Protein AF-A0A8T5RCF7-F1 (afdb_monomer_lite)

Radius of gyration: 23.14 Å; chains: 1; bounding box: 65×30×69 Å

Secondary structure (DSSP, 8-state):
--PPEEE-TTT--EEETT-SB-TTT--B-S--GGGGSGGGPPP-----SPPPHHHHHHHHHH-HHHHHHHHHH-GGG--HHHHHHHHHHHHHHHHHHHHHH---TT--HHHHHHHHHHHHHHHHHHHHHHHHHHHHHHHHHHHHHHHHHH-HHHHHHHHH--TTS-TTTSS-----TT---HHHHHHHTS---HHHHHHGGGHHHHHHHHHHHHHHHHHT-

Structure (mmCIF, N/CA/C/O backbone):
data_AF-A0A8T5RCF7-F1
#
_entry.id   AF-A0A8T5RCF7-F1
#
loop_
_atom_site.group_PDB
_atom_site.id
_atom_site.type_symbol
_atom_site.label_atom_id
_atom_site.label_alt_id
_atom_site.label_comp_id
_atom_site.label_asym_id
_atom_site.label_entity_id
_atom_site.label_seq_id
_atom_site.pdbx_PDB_ins_code
_atom_site.Cartn_x
_atom_site.Cartn_y
_atom_site.Cartn_z
_atom_site.occupancy
_atom_site.B_iso_or_equiv
_atom_site.auth_seq_id
_atom_site.auth_comp_id
_atom_site.auth_asym_id
_atom_site.auth_atom_id
_atom_site.pdbx_PDB_model_num
ATOM 1 N N . MET A 1 1 ? -34.739 10.777 21.244 1.00 42.88 1 MET A N 1
ATOM 2 C CA . MET A 1 1 ? -34.823 9.359 20.828 1.00 42.88 1 MET A CA 1
ATOM 3 C C . MET A 1 1 ? -33.901 8.548 21.724 1.00 42.88 1 MET A C 1
ATOM 5 O O . MET A 1 1 ? -32.699 8.777 21.686 1.00 42.88 1 MET A O 1
ATOM 9 N N . SER A 1 2 ? -34.436 7.681 22.585 1.00 48.50 2 SER A N 1
ATOM 10 C CA . SER A 1 2 ? -33.623 6.787 23.417 1.00 48.50 2 SER A CA 1
ATOM 11 C C . SER A 1 2 ? -32.920 5.772 22.517 1.00 48.50 2 SER A C 1
ATOM 13 O O . SER A 1 2 ? -33.574 4.963 21.860 1.00 48.50 2 SER A O 1
ATOM 15 N N . VAL A 1 3 ? -31.594 5.839 22.446 1.00 63.59 3 VAL A N 1
ATOM 16 C CA . VAL A 1 3 ? -30.792 4.872 21.693 1.00 63.59 3 VAL A CA 1
ATOM 17 C C . VAL A 1 3 ? -30.941 3.521 22.390 1.00 63.59 3 VAL A C 1
ATOM 19 O O . VAL A 1 3 ? -30.571 3.399 23.554 1.00 63.59 3 VAL A O 1
ATOM 22 N N . ALA A 1 4 ? -31.513 2.520 21.712 1.00 74.25 4 ALA A N 1
ATOM 23 C CA . ALA A 1 4 ? -31.605 1.167 22.258 1.00 74.25 4 ALA A CA 1
ATOM 24 C C . ALA A 1 4 ? -30.196 0.697 22.642 1.00 74.25 4 ALA A C 1
ATOM 26 O O . ALA A 1 4 ? -29.301 0.757 21.806 1.00 74.25 4 ALA A O 1
ATOM 27 N N . MET A 1 5 ? -29.976 0.274 23.885 1.00 79.44 5 MET A N 1
ATOM 28 C CA . MET A 1 5 ? -28.678 -0.209 24.367 1.00 79.44 5 MET A CA 1
ATOM 29 C C . MET A 1 5 ? -28.672 -1.739 24.361 1.00 79.44 5 MET A C 1
ATOM 31 O O . MET A 1 5 ? -29.674 -2.371 24.685 1.00 79.44 5 MET A O 1
ATOM 35 N N . GLN A 1 6 ? -27.547 -2.345 23.989 1.00 83.62 6 GLN A N 1
ATOM 36 C CA . GLN A 1 6 ? -27.333 -3.792 24.035 1.00 83.62 6 GLN A CA 1
ATOM 37 C C . GLN A 1 6 ? -26.125 -4.107 24.919 1.00 83.62 6 GLN A C 1
ATOM 39 O O . GLN A 1 6 ? -25.106 -3.411 24.873 1.00 83.62 6 GLN A O 1
ATOM 44 N N . ARG A 1 7 ? -26.213 -5.173 25.717 1.00 81.50 7 ARG A N 1
ATOM 45 C CA . ARG A 1 7 ? -25.083 -5.645 26.524 1.00 81.50 7 ARG A CA 1
ATOM 46 C C . ARG A 1 7 ? -24.190 -6.557 25.703 1.00 81.50 7 ARG A C 1
ATOM 48 O O . ARG A 1 7 ? -24.657 -7.470 25.029 1.00 81.50 7 ARG A O 1
ATOM 55 N N . CYS A 1 8 ? -22.885 -6.312 25.769 1.00 80.25 8 CYS A N 1
ATOM 56 C CA . CYS A 1 8 ? -21.914 -7.176 25.123 1.00 80.25 8 CYS A CA 1
ATOM 57 C C . CYS A 1 8 ? -21.886 -8.555 25.806 1.00 80.25 8 CYS A C 1
ATOM 59 O O . CYS A 1 8 ? -21.570 -8.620 26.996 1.00 80.25 8 CYS A O 1
ATOM 61 N N . PRO A 1 9 ? -22.088 -9.665 25.073 1.00 80.44 9 PRO A N 1
ATOM 62 C CA . PRO A 1 9 ? -22.116 -11.005 25.661 1.00 80.44 9 PRO A CA 1
ATOM 63 C C . PRO A 1 9 ? -20.746 -11.480 26.172 1.00 80.44 9 PRO A C 1
ATOM 65 O O . PRO A 1 9 ? -20.671 -12.492 26.854 1.00 80.44 9 PRO A O 1
ATOM 68 N N . ARG A 1 10 ? -19.642 -10.790 25.831 1.00 72.62 10 ARG A N 1
ATOM 69 C CA . ARG A 1 10 ? -18.282 -11.153 26.286 1.00 72.62 10 ARG A CA 1
ATOM 70 C C . ARG A 1 10 ? -17.857 -10.418 27.551 1.00 72.62 10 ARG A C 1
ATOM 72 O O . ARG A 1 10 ? -17.219 -11.011 28.407 1.00 72.62 10 ARG A O 1
ATOM 79 N N . CYS A 1 11 ? -18.128 -9.117 27.633 1.00 73.00 11 CYS A N 1
ATOM 80 C CA . CYS A 1 11 ? -17.583 -8.264 28.693 1.00 73.00 11 CYS A CA 1
ATOM 81 C C . CYS A 1 11 ? -18.651 -7.497 29.479 1.00 73.00 11 CYS A C 1
ATOM 83 O O . CYS A 1 11 ? -18.299 -6.615 30.251 1.00 73.00 11 CYS A O 1
ATOM 85 N N . GLY A 1 12 ? -19.940 -7.737 29.217 1.00 79.19 12 GLY A N 1
ATOM 86 C CA . GLY A 1 12 ? -21.060 -7.071 29.892 1.00 79.19 12 GLY A CA 1
ATOM 87 C C . GLY A 1 12 ? -21.233 -5.582 29.574 1.00 79.19 12 GLY A C 1
ATOM 88 O O . GLY A 1 12 ? -22.251 -5.009 29.942 1.00 79.19 12 GLY A O 1
ATOM 89 N N . ASN A 1 13 ? -20.281 -4.957 28.868 1.00 79.00 13 ASN A N 1
ATOM 90 C CA . ASN A 1 13 ? -20.304 -3.524 28.585 1.00 79.00 13 ASN A CA 1
ATOM 91 C C . ASN A 1 13 ? -21.528 -3.135 27.748 1.00 79.00 13 ASN A C 1
ATOM 93 O O . ASN A 1 13 ? -21.820 -3.768 26.726 1.00 79.00 13 ASN A O 1
ATOM 97 N N . GLU A 1 14 ? -22.190 -2.055 28.147 1.00 78.44 14 GLU A N 1
ATOM 98 C CA . GLU A 1 14 ? -23.328 -1.500 27.426 1.00 78.44 14 GLU A CA 1
ATOM 99 C C . GLU A 1 14 ? -22.833 -0.762 26.184 1.00 78.44 14 GLU A C 1
ATOM 101 O O . GLU A 1 14 ? -21.951 0.095 26.222 1.00 78.44 14 GLU A O 1
ATOM 106 N N . SER A 1 15 ? -23.348 -1.175 25.035 1.00 74.19 15 SER A N 1
ATOM 107 C CA . SER A 1 15 ? -23.008 -0.621 23.732 1.00 74.19 15 SER A CA 1
ATOM 108 C C . SER A 1 15 ? -24.286 -0.122 23.072 1.00 74.19 15 SER A C 1
ATOM 110 O O . SER A 1 15 ? -25.346 -0.714 23.257 1.00 74.19 15 SER A O 1
ATOM 112 N N . SER A 1 16 ? -24.191 0.934 22.260 1.00 74.38 16 SER A N 1
ATOM 113 C CA . SER A 1 16 ? -25.320 1.347 21.416 1.00 74.38 16 SER A CA 1
ATOM 114 C C . SER A 1 16 ? -25.831 0.159 20.591 1.00 74.38 16 SER A C 1
ATOM 116 O O . SER A 1 16 ? -25.054 -0.674 20.114 1.00 74.38 16 SER A O 1
ATOM 118 N N . GLY A 1 17 ? -27.143 0.071 20.416 1.00 73.12 17 GLY A N 1
ATOM 119 C CA . GLY A 1 17 ? -27.818 -0.945 19.619 1.00 73.12 17 GLY A CA 1
ATOM 120 C C . GLY A 1 17 ? -27.378 -0.902 18.162 1.00 73.12 17 GLY A C 1
ATOM 121 O O . GLY A 1 17 ? -27.340 -1.931 17.506 1.00 73.12 17 GLY A O 1
ATOM 122 N N . GLU A 1 18 ? -26.943 0.250 17.660 1.00 72.06 18 GLU A N 1
ATOM 123 C CA . GLU A 1 18 ? -26.384 0.376 16.309 1.00 72.06 18 GLU A CA 1
ATOM 124 C C . GLU A 1 18 ? -24.915 -0.067 16.208 1.00 72.06 18 GLU A C 1
ATOM 126 O O . GLU A 1 18 ? -24.359 -0.148 15.112 1.00 72.06 18 GLU A O 1
ATOM 131 N N . SER A 1 19 ? -24.260 -0.368 17.332 1.00 70.44 19 SER A N 1
ATOM 132 C CA . SER A 1 19 ? -22.861 -0.789 17.341 1.00 70.44 19 SER A CA 1
ATOM 133 C C . SER A 1 19 ? -22.701 -2.202 16.784 1.00 70.44 19 SER A C 1
ATOM 135 O O . SER A 1 19 ? -23.286 -3.163 17.280 1.00 70.44 19 SER A O 1
ATOM 137 N N . TYR A 1 20 ? -21.825 -2.344 15.791 1.00 75.00 20 TYR A N 1
ATOM 138 C CA . TYR A 1 20 ? -21.454 -3.641 15.211 1.00 75.00 20 TYR A CA 1
ATOM 139 C C . TYR A 1 20 ? -20.432 -4.413 16.057 1.00 75.00 20 TYR A C 1
ATOM 141 O O . TYR A 1 20 ? -20.359 -5.640 15.992 1.00 75.00 20 TYR A O 1
ATOM 149 N N . ALA A 1 21 ? -19.654 -3.705 16.877 1.00 73.88 21 ALA A N 1
ATOM 150 C CA . ALA A 1 21 ? -18.667 -4.277 17.782 1.00 73.88 21 ALA A CA 1
ATOM 151 C C . ALA A 1 21 ? -18.695 -3.553 19.130 1.00 73.88 21 ALA A C 1
ATOM 153 O O . ALA A 1 21 ? -19.009 -2.364 19.204 1.00 73.88 21 ALA A O 1
ATOM 154 N N . CYS A 1 22 ? -18.344 -4.273 20.190 1.00 73.25 22 CYS A N 1
ATOM 155 C CA . CYS A 1 22 ? -18.198 -3.709 21.518 1.00 73.25 22 CYS A CA 1
ATOM 156 C C . CYS A 1 22 ? -17.006 -2.751 21.540 1.00 73.25 22 CYS A C 1
ATOM 158 O O . CYS A 1 22 ? -15.885 -3.144 21.219 1.00 73.25 22 CYS A O 1
ATOM 160 N N . SER A 1 23 ? -17.234 -1.513 21.973 1.00 66.81 23 SER A N 1
ATOM 161 C CA . SER A 1 23 ? -16.184 -0.497 22.102 1.00 66.81 23 SER A CA 1
ATOM 162 C C . SER A 1 23 ? -15.087 -0.890 23.093 1.00 66.81 23 SER A C 1
ATOM 164 O O . SER A 1 23 ? -13.963 -0.423 22.950 1.00 66.81 23 SER A O 1
ATOM 166 N N . PHE A 1 24 ? -15.403 -1.739 24.076 1.00 63.69 24 PHE A N 1
ATOM 167 C CA . PHE A 1 24 ? -14.493 -2.119 25.157 1.00 63.69 24 PHE A CA 1
ATOM 168 C C . PHE A 1 24 ? -13.639 -3.347 24.818 1.00 63.69 24 PHE A C 1
ATOM 170 O O . PHE A 1 24 ? -12.415 -3.284 24.845 1.00 63.69 24 PHE A O 1
ATOM 177 N N . CYS A 1 25 ? -14.270 -4.474 24.472 1.00 65.50 25 CYS A N 1
ATOM 178 C CA . CYS A 1 25 ? -13.554 -5.731 24.209 1.00 65.50 25 CYS A CA 1
ATOM 179 C C . CYS A 1 25 ? -13.414 -6.082 22.720 1.00 65.50 25 CYS A C 1
ATOM 181 O O . CYS A 1 25 ? -12.855 -7.129 22.402 1.00 65.50 25 CYS A O 1
ATOM 183 N N . GLY A 1 26 ? -13.973 -5.283 21.805 1.00 67.81 26 GLY A N 1
ATOM 184 C CA . GLY A 1 26 ? -13.948 -5.556 20.363 1.00 67.81 26 GLY A CA 1
ATOM 185 C C . GLY A 1 26 ? -14.825 -6.729 19.901 1.00 67.81 26 GLY A C 1
ATOM 186 O O . GLY A 1 26 ? -14.905 -6.976 18.700 1.00 67.81 26 GLY A O 1
ATOM 187 N N . LYS A 1 27 ? -15.509 -7.441 20.817 1.00 73.44 27 LYS A N 1
ATOM 188 C CA . LYS A 1 27 ? -16.419 -8.558 20.492 1.00 73.44 27 LYS A CA 1
ATOM 189 C C . LYS A 1 27 ? -17.496 -8.090 19.516 1.00 73.44 27 LYS A C 1
ATOM 191 O O . LYS A 1 27 ? -18.078 -7.018 19.683 1.00 73.44 27 LYS A O 1
ATOM 196 N N . ARG A 1 28 ? -17.782 -8.928 18.526 1.00 74.88 28 ARG A N 1
ATOM 197 C CA . ARG A 1 28 ? -18.858 -8.727 17.560 1.00 74.88 28 ARG A CA 1
ATOM 198 C C . ARG A 1 28 ? -20.221 -8.710 18.249 1.00 74.88 28 ARG A C 1
ATOM 200 O O . ARG A 1 28 ? -20.520 -9.588 19.053 1.00 74.88 28 ARG A O 1
ATOM 207 N N . LEU A 1 29 ? -21.027 -7.707 17.914 1.00 80.06 29 LEU A N 1
ATOM 208 C CA . LEU A 1 29 ? -22.402 -7.563 18.396 1.00 80.06 29 LEU A CA 1
ATOM 209 C C . LEU A 1 29 ? -23.415 -7.823 17.278 1.00 80.06 29 LEU A C 1
ATOM 211 O O . LEU A 1 29 ? -24.475 -8.382 17.530 1.00 80.06 29 LEU A O 1
ATOM 215 N N . ARG A 1 30 ? -23.087 -7.449 16.033 1.00 78.69 30 ARG A N 1
ATOM 216 C CA . ARG A 1 30 ? -23.953 -7.647 14.863 1.00 78.69 30 ARG A CA 1
ATOM 217 C C . ARG A 1 30 ? -23.157 -8.077 13.637 1.00 78.69 30 ARG A C 1
ATOM 219 O O . ARG A 1 30 ? -21.974 -7.768 13.509 1.00 78.69 30 ARG A O 1
ATOM 226 N N . ILE A 1 31 ? -23.838 -8.783 12.740 1.00 79.44 31 ILE A N 1
ATOM 227 C CA . ILE A 1 31 ? -23.321 -9.198 11.434 1.00 79.44 31 ILE A CA 1
ATOM 228 C C . ILE A 1 31 ? -23.682 -8.123 10.410 1.00 79.44 31 ILE A C 1
ATOM 230 O O . ILE A 1 31 ? -24.860 -7.803 10.243 1.00 79.44 31 ILE A O 1
ATOM 234 N N . GLU A 1 32 ? -22.689 -7.562 9.724 1.00 77.44 32 GLU A N 1
ATOM 235 C CA . GLU A 1 32 ? -22.953 -6.629 8.623 1.00 77.44 32 GLU A CA 1
ATOM 236 C C . GLU A 1 32 ? -23.489 -7.392 7.399 1.00 77.44 32 GLU A C 1
ATOM 238 O O . GLU A 1 32 ? -23.107 -8.536 7.154 1.00 77.44 32 GLU A O 1
ATOM 243 N N . ARG A 1 33 ? -24.363 -6.773 6.587 1.00 80.62 33 ARG A N 1
ATOM 244 C CA . ARG A 1 33 ? -24.879 -7.427 5.362 1.00 80.62 33 ARG A CA 1
ATOM 245 C C . ARG A 1 33 ? -23.748 -7.858 4.426 1.00 80.62 33 ARG A C 1
ATOM 247 O O . ARG A 1 33 ? -23.844 -8.922 3.826 1.00 80.62 33 ARG A O 1
ATOM 254 N N . ILE A 1 34 ? -22.682 -7.058 4.347 1.00 78.94 34 ILE A N 1
ATOM 255 C CA . ILE A 1 34 ? -21.513 -7.344 3.510 1.00 78.94 34 ILE A CA 1
ATOM 256 C C . ILE A 1 34 ? -20.751 -8.589 3.988 1.00 78.94 34 ILE A C 1
ATOM 258 O O . ILE A 1 34 ? -20.268 -9.356 3.165 1.00 78.94 34 ILE A O 1
ATOM 262 N N . GLU A 1 35 ? -20.744 -8.864 5.298 1.00 76.62 35 GLU A N 1
ATOM 263 C CA . GLU A 1 35 ? -20.078 -10.030 5.900 1.00 76.62 35 GLU A CA 1
ATOM 264 C C . GLU A 1 35 ? -20.776 -11.363 5.577 1.00 76.62 35 GLU A C 1
ATOM 266 O O . GLU A 1 35 ? -20.239 -12.421 5.903 1.00 76.62 35 GLU A O 1
ATOM 271 N N . ARG A 1 36 ? -21.962 -11.341 4.946 1.00 81.56 36 ARG A N 1
ATOM 272 C CA . ARG A 1 36 ? -22.613 -12.556 4.422 1.00 81.56 36 ARG A CA 1
ATOM 273 C C . ARG A 1 36 ? -21.871 -13.134 3.219 1.00 81.56 36 ARG A C 1
ATOM 275 O O . ARG A 1 36 ? -21.994 -14.322 2.942 1.00 81.56 36 ARG A O 1
ATOM 282 N N . ILE A 1 37 ? -21.110 -12.305 2.510 1.00 84.25 37 ILE A N 1
ATOM 283 C CA . ILE A 1 37 ? -20.273 -12.735 1.396 1.00 84.25 37 ILE A CA 1
ATOM 284 C C . ILE A 1 37 ? -18.974 -13.310 1.988 1.00 84.25 37 ILE A C 1
ATOM 286 O O . ILE A 1 37 ? -18.317 -12.606 2.761 1.00 84.25 37 ILE A O 1
ATOM 290 N N . PRO A 1 38 ? -18.553 -14.537 1.620 1.00 77.44 38 PRO A N 1
ATOM 291 C CA . PRO A 1 38 ? -17.386 -15.197 2.217 1.00 77.44 38 PRO A CA 1
ATOM 292 C C . PRO A 1 38 ? -16.106 -14.355 2.179 1.00 77.44 38 PRO A C 1
ATOM 294 O O . PRO A 1 38 ? -15.341 -14.349 3.138 1.00 77.44 38 PRO A O 1
ATOM 297 N N . PHE A 1 39 ? -15.911 -13.590 1.102 1.00 73.19 39 PHE A N 1
ATOM 298 C CA . PHE A 1 39 ? -14.753 -12.715 0.911 1.00 73.19 39 PHE A CA 1
ATOM 299 C C . PHE A 1 39 ? -14.655 -11.573 1.938 1.00 73.19 39 PHE A C 1
ATOM 301 O O . PHE A 1 39 ? -13.561 -11.143 2.289 1.00 73.19 39 PHE A O 1
ATOM 308 N N . PHE A 1 40 ? -15.791 -11.093 2.449 1.00 74.94 40 PHE A N 1
ATOM 309 C CA . PHE A 1 40 ? -15.857 -10.008 3.434 1.00 74.94 40 PHE A CA 1
ATOM 310 C C . PHE A 1 40 ? -16.113 -10.520 4.852 1.00 74.94 40 PHE A C 1
ATOM 312 O O . PHE A 1 40 ? -16.412 -9.734 5.755 1.00 74.94 40 PHE A O 1
ATOM 319 N N . ARG A 1 41 ? -16.014 -11.835 5.075 1.00 80.25 41 ARG A N 1
ATOM 320 C CA . ARG A 1 41 ? -16.185 -12.407 6.404 1.00 80.25 41 ARG A CA 1
ATOM 321 C C . ARG A 1 41 ? -15.082 -11.888 7.325 1.00 80.25 41 ARG A C 1
ATOM 323 O O . ARG A 1 41 ? -13.892 -12.005 7.039 1.00 80.25 41 ARG A O 1
ATOM 330 N N . ARG A 1 42 ? -15.489 -11.313 8.455 1.00 73.62 42 ARG A N 1
ATOM 331 C CA . ARG A 1 42 ? -14.562 -10.820 9.475 1.00 73.62 42 ARG A CA 1
ATOM 332 C C . ARG A 1 42 ? -13.824 -11.990 10.128 1.00 73.62 42 ARG A C 1
ATOM 334 O O . ARG A 1 42 ? -14.435 -13.005 10.453 1.00 73.62 42 ARG A O 1
ATOM 341 N N . ILE A 1 43 ? -12.523 -11.818 10.338 1.00 80.81 43 ILE A N 1
ATOM 342 C CA . ILE A 1 43 ? -11.669 -12.781 11.039 1.00 80.81 43 ILE A CA 1
ATOM 343 C C . ILE A 1 43 ? -11.795 -12.531 12.547 1.00 80.81 43 ILE A C 1
ATOM 345 O O . ILE A 1 43 ? -11.642 -11.397 13.005 1.00 80.81 43 ILE A O 1
ATOM 349 N N . GLU A 1 44 ? -12.111 -13.583 13.301 1.00 73.00 44 GLU A N 1
ATOM 350 C CA . GLU A 1 44 ? -12.345 -13.544 14.757 1.00 73.00 44 GLU A CA 1
ATOM 351 C C . GLU A 1 44 ? -11.234 -14.257 15.555 1.00 73.00 44 GLU A C 1
ATOM 353 O O . GLU A 1 44 ? -11.427 -14.596 16.718 1.00 73.00 44 GLU A O 1
ATOM 358 N N . GLU A 1 45 ? -10.073 -14.485 14.937 1.00 75.94 45 GLU A N 1
ATOM 359 C CA . GLU A 1 45 ? -8.893 -15.069 15.588 1.00 75.94 45 GLU A CA 1
ATOM 360 C C . GLU A 1 45 ? -8.379 -14.160 16.726 1.00 75.94 45 GLU A C 1
ATOM 362 O O . GLU A 1 45 ? -8.578 -12.942 16.702 1.00 75.94 45 GLU A O 1
ATOM 367 N N . ASP A 1 46 ? -7.717 -14.731 17.736 1.00 70.56 46 ASP A N 1
ATOM 368 C CA . ASP A 1 46 ? -7.065 -13.929 18.774 1.00 70.56 46 ASP A CA 1
ATOM 369 C C . ASP A 1 46 ? -5.771 -13.306 18.222 1.00 70.56 46 ASP A C 1
ATOM 371 O O . ASP A 1 46 ? -4.939 -13.967 17.597 1.00 70.56 46 ASP A O 1
ATOM 375 N N . TRP A 1 47 ? -5.598 -12.002 18.443 1.00 74.62 47 TRP A N 1
ATOM 376 C CA . TRP A 1 47 ? -4.440 -11.255 17.959 1.00 74.62 47 TRP A CA 1
ATOM 377 C C . TRP A 1 47 ? -3.356 -11.174 19.037 1.00 74.62 47 TRP A C 1
ATOM 379 O O . TRP A 1 47 ? -3.562 -10.557 20.086 1.00 74.62 47 TRP A O 1
ATOM 389 N N . PHE A 1 48 ? -2.194 -11.776 18.773 1.00 72.31 48 PHE A N 1
ATOM 390 C CA . PHE A 1 48 ? -1.093 -11.858 19.742 1.00 72.31 48 PHE A CA 1
ATOM 391 C C . PHE A 1 48 ? 0.104 -10.970 19.389 1.00 72.31 48 PHE A C 1
ATOM 393 O O . PHE A 1 48 ? 0.698 -10.361 20.277 1.00 72.31 48 PHE A O 1
ATOM 400 N N . ASN A 1 49 ? 0.473 -10.881 18.107 1.00 80.12 49 ASN A N 1
ATOM 401 C CA . ASN A 1 49 ? 1.637 -10.118 17.658 1.00 80.12 49 ASN A CA 1
ATOM 402 C C . ASN A 1 49 ? 1.424 -9.637 16.211 1.00 80.12 49 ASN A C 1
ATOM 404 O O . ASN A 1 49 ? 0.969 -10.435 15.390 1.00 80.12 49 ASN A O 1
ATOM 408 N N . PRO A 1 50 ? 1.757 -8.377 15.865 1.00 84.12 50 PRO A N 1
ATOM 409 C CA . PRO A 1 50 ? 1.739 -7.920 14.479 1.00 84.12 50 PRO A CA 1
ATOM 410 C C . PRO A 1 50 ? 2.645 -8.758 13.578 1.00 84.12 50 PRO A C 1
ATOM 412 O O . PRO A 1 50 ? 3.810 -8.994 13.909 1.00 84.12 50 PRO A O 1
ATOM 415 N N . TYR A 1 51 ? 2.169 -9.069 12.373 1.00 88.56 51 TYR A N 1
ATOM 416 C CA . TYR A 1 51 ? 3.043 -9.648 11.360 1.00 88.56 51 TYR A CA 1
ATOM 417 C C . TYR A 1 51 ? 4.177 -8.674 10.978 1.00 88.56 51 TYR A C 1
ATOM 419 O O . TYR A 1 51 ? 3.988 -7.443 10.970 1.00 88.56 51 TYR A O 1
ATOM 427 N N . PRO A 1 52 ? 5.365 -9.197 10.624 1.00 91.31 52 PRO A N 1
ATOM 428 C CA . PRO A 1 52 ? 6.422 -8.396 10.028 1.00 91.31 52 PRO A CA 1
ATOM 429 C C . PRO A 1 52 ? 5.976 -7.838 8.669 1.00 91.31 52 PRO A C 1
ATOM 431 O O . PRO A 1 52 ? 5.054 -8.346 8.027 1.00 91.31 52 PRO A O 1
ATOM 434 N N . TRP A 1 53 ? 6.631 -6.765 8.222 1.00 89.81 53 TRP A N 1
ATOM 435 C CA . TRP A 1 53 ? 6.191 -5.989 7.057 1.00 89.81 53 TRP A CA 1
ATOM 436 C C . TRP A 1 53 ? 6.089 -6.822 5.766 1.00 89.81 53 TRP A C 1
ATOM 438 O O . TRP A 1 53 ? 5.158 -6.613 4.995 1.00 89.81 53 TRP A O 1
ATOM 448 N N . TYR A 1 54 ? 6.986 -7.787 5.551 1.00 90.81 54 TYR A N 1
ATOM 449 C CA . TYR A 1 54 ? 7.000 -8.620 4.345 1.00 90.81 54 TYR A CA 1
ATOM 450 C C . TYR A 1 54 ? 5.835 -9.620 4.319 1.00 90.81 54 TYR A C 1
ATOM 452 O O . TYR A 1 54 ? 5.170 -9.751 3.294 1.00 90.81 54 TYR A O 1
ATOM 460 N N . LEU A 1 55 ? 5.506 -10.249 5.459 1.00 92.75 55 LEU A N 1
ATOM 461 C CA . LEU A 1 55 ? 4.330 -11.122 5.570 1.00 92.75 55 LEU A CA 1
ATOM 462 C C . LEU A 1 55 ? 3.038 -10.336 5.364 1.00 92.75 55 LEU A C 1
ATOM 464 O O . LEU A 1 55 ? 2.114 -10.838 4.734 1.00 92.75 55 LEU A O 1
ATOM 468 N N . LYS A 1 56 ? 2.976 -9.083 5.829 1.00 92.06 56 LYS A N 1
ATOM 469 C CA . LYS A 1 56 ? 1.824 -8.214 5.553 1.00 92.06 56 LYS A CA 1
ATOM 470 C C . LYS A 1 56 ? 1.635 -7.983 4.059 1.00 92.06 56 LYS A C 1
ATOM 472 O O . LYS A 1 56 ? 0.507 -8.045 3.591 1.00 92.06 56 LYS A O 1
ATOM 477 N N . ILE A 1 57 ? 2.713 -7.735 3.317 1.00 92.00 57 ILE A N 1
ATOM 478 C CA . ILE A 1 57 ? 2.647 -7.534 1.862 1.00 92.00 57 ILE A CA 1
ATOM 479 C C . ILE A 1 57 ? 2.243 -8.826 1.152 1.00 92.00 57 ILE A C 1
ATOM 481 O O . ILE A 1 57 ? 1.367 -8.789 0.294 1.00 92.00 57 ILE A O 1
ATOM 485 N N . LEU A 1 58 ? 2.797 -9.969 1.561 1.00 93.19 58 LEU A N 1
ATOM 486 C CA . LEU A 1 58 ? 2.396 -11.276 1.041 1.00 93.19 58 LEU A CA 1
ATOM 487 C C . LEU A 1 58 ? 0.898 -11.532 1.260 1.00 93.19 58 LEU A C 1
ATOM 489 O O . LEU A 1 58 ? 0.179 -11.883 0.326 1.00 93.19 58 LEU A O 1
ATOM 493 N N . TYR A 1 59 ? 0.400 -11.298 2.476 1.00 92.81 59 TYR A N 1
ATOM 494 C CA . TYR A 1 59 ? -1.021 -11.442 2.768 1.00 92.81 59 TYR A CA 1
ATOM 495 C C . TYR A 1 59 ? -1.877 -10.408 2.032 1.00 92.81 59 TYR A C 1
ATOM 497 O O . TYR A 1 59 ? -2.980 -10.752 1.639 1.00 92.81 59 TYR A O 1
ATOM 505 N N . LEU A 1 60 ? -1.403 -9.184 1.773 1.00 92.94 60 LEU A N 1
ATOM 506 C CA . LEU A 1 60 ? -2.155 -8.225 0.947 1.00 92.94 60 LEU A CA 1
ATOM 507 C C . LEU A 1 60 ? -2.413 -8.758 -0.472 1.00 92.94 60 LEU A C 1
ATOM 509 O O . LEU A 1 60 ? -3.404 -8.370 -1.084 1.00 92.94 60 LEU A O 1
ATOM 513 N N . ILE A 1 61 ? -1.552 -9.649 -0.974 1.00 91.56 61 ILE A N 1
ATOM 514 C CA . ILE A 1 61 ? -1.691 -10.289 -2.286 1.00 91.56 61 ILE A CA 1
ATOM 515 C C . ILE A 1 61 ? -2.563 -11.551 -2.193 1.00 91.56 61 ILE A C 1
ATOM 517 O O . ILE A 1 61 ? -3.487 -11.712 -2.983 1.00 91.56 61 ILE A O 1
ATOM 521 N N . ILE A 1 62 ? -2.288 -12.440 -1.231 1.00 91.56 62 ILE A N 1
ATOM 522 C CA . ILE A 1 62 ? -2.920 -13.773 -1.158 1.00 91.56 62 ILE A CA 1
ATOM 523 C C . ILE A 1 62 ? -4.249 -13.752 -0.388 1.00 91.56 62 ILE A C 1
ATOM 525 O O . ILE A 1 62 ? -5.213 -14.404 -0.780 1.00 91.56 62 ILE A O 1
ATOM 529 N N . ASN A 1 63 ? -4.313 -13.033 0.734 1.00 89.19 63 ASN A N 1
ATOM 530 C CA . ASN A 1 63 ? -5.487 -12.964 1.605 1.00 89.19 63 ASN A CA 1
ATOM 531 C C . ASN A 1 63 ? -5.643 -11.548 2.198 1.00 89.19 63 ASN A C 1
ATOM 533 O O . ASN A 1 63 ? -5.248 -11.297 3.349 1.00 89.19 63 ASN A O 1
ATOM 537 N N . PRO A 1 64 ? -6.219 -10.605 1.427 1.00 87.50 64 PRO A N 1
ATOM 538 C CA . PRO A 1 64 ? -6.297 -9.206 1.829 1.00 87.50 64 PRO A CA 1
ATOM 539 C C . PRO A 1 64 ? -7.127 -9.022 3.103 1.00 87.50 64 PRO A C 1
ATOM 541 O O . PRO A 1 64 ? -6.795 -8.164 3.919 1.00 87.50 64 PRO A O 1
ATOM 544 N N . ALA A 1 65 ? -8.153 -9.850 3.331 1.00 86.62 65 ALA A N 1
ATOM 545 C CA . ALA A 1 65 ? -8.955 -9.802 4.551 1.00 86.62 65 ALA A CA 1
ATOM 546 C C . ALA A 1 65 ? -8.089 -10.021 5.804 1.00 86.62 65 ALA A C 1
ATOM 548 O O . ALA A 1 65 ? -8.175 -9.240 6.755 1.00 86.62 65 ALA A O 1
ATOM 549 N N . ARG A 1 66 ? -7.188 -11.016 5.779 1.00 87.94 66 ARG A N 1
ATOM 550 C CA . ARG A 1 66 ? -6.237 -11.275 6.875 1.00 87.94 66 ARG A CA 1
ATOM 551 C C . ARG A 1 66 ? -5.207 -10.163 7.029 1.00 87.94 66 ARG A C 1
ATOM 553 O O . ARG A 1 66 ? -4.930 -9.746 8.153 1.00 87.94 66 ARG A O 1
ATOM 560 N N . ALA A 1 67 ? -4.688 -9.631 5.926 1.00 89.69 67 ALA A N 1
ATOM 561 C CA . ALA A 1 67 ? -3.759 -8.507 5.988 1.00 89.69 67 ALA A CA 1
ATOM 562 C C . ALA A 1 67 ? -4.398 -7.260 6.617 1.00 89.69 67 ALA A C 1
ATOM 564 O O . ALA A 1 67 ? -3.823 -6.659 7.524 1.00 89.69 67 ALA A O 1
ATOM 565 N N . PHE A 1 68 ? -5.601 -6.881 6.175 1.00 88.06 68 PHE A N 1
ATOM 566 C CA . PHE A 1 68 ? -6.320 -5.735 6.730 1.00 88.06 68 PHE A CA 1
ATOM 567 C C . PHE A 1 68 ? -6.774 -5.970 8.167 1.00 88.06 68 PHE A C 1
ATOM 569 O O . PHE A 1 68 ? -6.830 -5.012 8.940 1.00 88.06 68 PHE A O 1
ATOM 576 N N . TRP A 1 69 ? -7.066 -7.212 8.550 1.00 85.25 69 TRP A N 1
ATOM 577 C CA . TRP A 1 69 ? -7.316 -7.569 9.939 1.00 85.25 69 TRP A CA 1
ATOM 578 C C . TRP A 1 69 ? -6.091 -7.269 10.818 1.00 85.25 69 TRP A C 1
ATOM 580 O O . TRP A 1 69 ? -6.218 -6.501 11.770 1.00 85.25 69 TRP A O 1
ATOM 590 N N . ASP A 1 70 ? -4.893 -7.740 10.458 1.00 87.00 70 ASP A N 1
ATOM 591 C CA . ASP A 1 70 ? -3.665 -7.470 11.229 1.00 87.00 70 ASP A CA 1
ATOM 592 C C . ASP A 1 70 ? -3.261 -5.980 11.203 1.00 87.00 70 ASP A C 1
ATOM 594 O O . ASP A 1 70 ? -2.935 -5.382 12.232 1.00 87.00 70 ASP A O 1
ATOM 598 N N . ILE A 1 71 ? -3.359 -5.326 10.039 1.00 87.81 71 ILE A N 1
ATOM 599 C CA . ILE A 1 71 ? -3.075 -3.890 9.888 1.00 87.81 71 ILE A CA 1
ATOM 600 C C . ILE A 1 71 ? -4.000 -3.045 10.771 1.00 87.81 71 ILE A C 1
ATOM 602 O O . ILE A 1 71 ? -3.556 -2.042 11.331 1.00 87.81 71 ILE A O 1
ATOM 606 N N . ASN A 1 72 ? -5.270 -3.431 10.917 1.00 82.81 72 ASN A N 1
ATOM 607 C CA . ASN A 1 72 ? -6.215 -2.708 11.764 1.00 82.81 72 ASN A CA 1
ATOM 608 C C . ASN A 1 72 ? -5.891 -2.812 13.259 1.00 82.81 72 ASN A C 1
ATOM 610 O O . ASN A 1 72 ? -6.197 -1.864 13.980 1.00 82.81 72 ASN A O 1
ATOM 614 N N . HIS A 1 73 ? -5.266 -3.904 13.708 1.00 80.25 73 HIS A N 1
ATOM 615 C CA . HIS A 1 73 ? -4.840 -4.064 15.101 1.00 80.25 73 HIS A CA 1
ATOM 616 C C . HIS A 1 73 ? -3.613 -3.213 15.443 1.00 80.25 73 HIS A C 1
ATOM 618 O O . HIS A 1 73 ? -3.501 -2.732 16.571 1.00 80.25 73 HIS A O 1
ATOM 624 N N . LEU A 1 74 ? -2.698 -2.994 14.488 1.00 80.12 74 LEU A N 1
ATOM 625 C CA . LEU A 1 74 ? -1.536 -2.119 14.676 1.00 80.12 74 LEU A CA 1
ATOM 626 C C . LEU A 1 74 ? -1.258 -1.236 13.454 1.00 80.12 74 LEU A C 1
ATOM 628 O O . LEU A 1 74 ? -0.329 -1.473 12.669 1.00 80.12 74 LEU A O 1
ATOM 632 N N . ARG A 1 75 ? -2.022 -0.145 13.339 1.00 81.69 75 ARG A N 1
ATOM 633 C CA . ARG A 1 75 ? -2.022 0.725 12.148 1.00 81.69 75 ARG A CA 1
ATOM 634 C C . ARG A 1 75 ? -0.732 1.509 11.954 1.00 81.69 75 ARG A C 1
ATOM 636 O O . ARG A 1 75 ? -0.346 1.795 10.819 1.00 81.69 75 ARG A O 1
ATOM 643 N N . LYS A 1 76 ? -0.022 1.810 13.046 1.00 83.56 76 LYS A N 1
ATOM 644 C CA . LYS A 1 76 ? 1.290 2.478 13.013 1.00 83.56 76 LYS A CA 1
ATOM 645 C C . LYS A 1 76 ? 2.308 1.704 12.167 1.00 83.56 76 LYS A C 1
ATOM 647 O O . LYS A 1 76 ? 3.115 2.321 11.476 1.00 83.56 76 LYS A O 1
ATOM 652 N N . LYS A 1 77 ? 2.252 0.364 12.202 1.00 84.56 77 LYS A N 1
ATOM 653 C CA . LYS A 1 77 ? 3.136 -0.547 11.451 1.00 84.56 77 LYS A CA 1
ATOM 654 C C . LYS A 1 77 ? 2.511 -1.004 10.121 1.00 84.56 77 LYS A C 1
ATOM 656 O O . LYS A 1 77 ? 2.728 -2.142 9.700 1.00 84.56 77 LYS A O 1
ATOM 661 N N . SER A 1 78 ? 1.683 -0.173 9.490 1.00 87.56 78 SER A N 1
ATOM 662 C CA . SER A 1 78 ? 1.121 -0.466 8.166 1.00 87.56 78 SER A CA 1
ATOM 663 C C . SER A 1 78 ? 2.177 -0.258 7.064 1.00 87.56 78 SER A C 1
ATOM 665 O O . SER A 1 78 ? 2.880 0.756 7.083 1.00 87.56 78 SER A O 1
ATOM 667 N N . PRO A 1 79 ? 2.302 -1.179 6.089 1.00 92.06 79 PRO A N 1
ATOM 668 C CA . PRO A 1 79 ? 3.317 -1.110 5.034 1.00 92.06 79 PRO A CA 1
ATOM 669 C C . PRO A 1 79 ? 2.935 -0.172 3.872 1.00 92.06 79 PRO A C 1
ATOM 671 O O . PRO A 1 79 ? 3.499 -0.283 2.791 1.00 92.06 79 PRO A O 1
ATOM 674 N N . GLY A 1 80 ? 1.997 0.764 4.052 1.00 89.88 80 GLY A N 1
ATOM 675 C CA . GLY A 1 80 ? 1.436 1.548 2.943 1.00 89.88 80 GLY A CA 1
ATOM 676 C C . GLY A 1 80 ? 2.465 2.355 2.145 1.00 89.88 80 GLY A C 1
ATOM 677 O O . GLY A 1 80 ? 2.397 2.401 0.922 1.00 89.88 80 GLY A O 1
ATOM 678 N N . MET A 1 81 ? 3.470 2.928 2.814 1.00 91.25 81 MET A N 1
ATOM 679 C CA . MET A 1 81 ? 4.567 3.623 2.122 1.00 91.25 81 MET A CA 1
ATOM 680 C C . MET A 1 81 ? 5.446 2.671 1.304 1.00 91.25 81 MET A C 1
ATOM 682 O O . MET A 1 81 ? 5.958 3.066 0.262 1.00 91.25 81 MET A O 1
ATOM 686 N N . LEU A 1 82 ? 5.600 1.418 1.746 1.00 93.75 82 LEU A N 1
ATOM 687 C CA . LEU A 1 82 ? 6.343 0.405 0.995 1.00 93.75 82 LEU A CA 1
ATOM 688 C C . LEU A 1 82 ? 5.598 0.011 -0.281 1.00 93.75 82 LEU A C 1
ATOM 690 O O . LEU A 1 82 ? 6.238 -0.220 -1.295 1.00 93.75 82 LEU A O 1
ATOM 694 N N . ILE A 1 83 ? 4.260 -0.006 -0.262 1.00 94.12 83 ILE A N 1
ATOM 695 C CA . ILE A 1 83 ? 3.460 -0.256 -1.471 1.00 94.12 83 ILE A CA 1
ATOM 696 C C . ILE A 1 83 ? 3.696 0.841 -2.514 1.00 94.12 83 ILE A C 1
ATOM 698 O O . ILE A 1 83 ? 3.923 0.528 -3.681 1.00 94.12 83 ILE A O 1
ATOM 702 N N . LEU A 1 84 ? 3.707 2.113 -2.098 1.00 94.25 84 LEU A N 1
ATOM 703 C CA . LEU A 1 84 ? 4.066 3.228 -2.980 1.00 94.25 84 LEU A CA 1
ATOM 704 C C . LEU A 1 84 ? 5.494 3.066 -3.526 1.00 94.25 84 LEU A C 1
ATOM 706 O O . LEU A 1 84 ? 5.700 3.159 -4.733 1.00 94.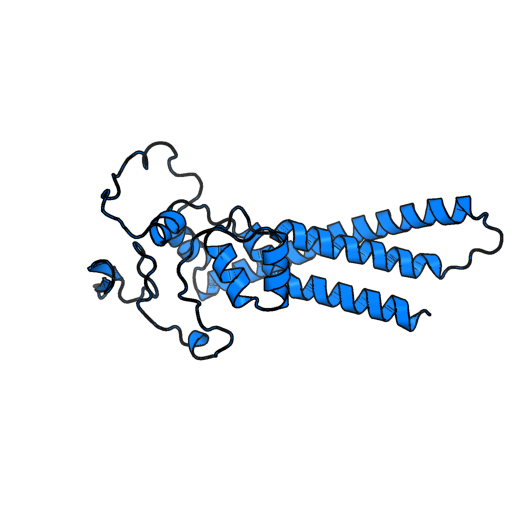25 84 LEU A O 1
ATOM 710 N N . LEU A 1 85 ? 6.464 2.776 -2.652 1.00 95.00 85 LEU A N 1
ATOM 711 C CA . LEU A 1 85 ? 7.865 2.592 -3.035 1.00 95.00 85 LEU A CA 1
ATOM 712 C C . LEU A 1 85 ? 8.038 1.452 -4.049 1.00 95.00 85 LEU A C 1
ATOM 714 O O . LEU A 1 85 ? 8.658 1.653 -5.088 1.00 95.00 85 LEU A O 1
ATOM 718 N N . PHE A 1 86 ? 7.475 0.271 -3.782 1.00 95.31 86 PHE A N 1
ATOM 719 C CA . PHE A 1 86 ? 7.569 -0.881 -4.680 1.00 95.31 86 PHE A CA 1
ATOM 720 C C . PHE A 1 86 ? 6.868 -0.627 -6.003 1.00 95.31 86 PHE A C 1
ATOM 722 O O . PHE A 1 86 ? 7.415 -0.935 -7.058 1.00 95.31 86 PHE A O 1
ATOM 729 N N . SER A 1 87 ? 5.700 0.007 -5.969 1.00 94.50 87 SER A N 1
ATOM 730 C CA . SER A 1 87 ? 5.016 0.406 -7.189 1.00 94.50 87 SER A CA 1
ATOM 731 C C . SER A 1 87 ? 5.853 1.408 -8.004 1.00 94.50 87 SER A C 1
ATOM 733 O O . SER A 1 87 ? 5.871 1.327 -9.233 1.00 94.50 87 SER A O 1
ATOM 735 N N . SER A 1 88 ? 6.595 2.309 -7.357 1.00 95.38 88 SER A N 1
ATOM 736 C CA . SER A 1 88 ? 7.478 3.278 -8.029 1.00 95.38 88 SER A CA 1
ATOM 737 C C . SER A 1 88 ? 8.732 2.607 -8.592 1.00 95.38 88 SER A C 1
ATOM 739 O O . SER A 1 88 ? 9.155 2.900 -9.708 1.00 95.38 88 SER A O 1
ATOM 741 N N . LEU A 1 89 ? 9.290 1.640 -7.859 1.00 96.19 89 LEU A N 1
ATOM 742 C CA . LEU A 1 89 ? 10.419 0.819 -8.295 1.00 96.19 89 LEU A CA 1
ATOM 743 C C . LEU A 1 89 ? 10.081 0.039 -9.570 1.00 96.19 89 LEU A C 1
ATOM 745 O O . LEU A 1 89 ? 10.893 -0.003 -10.492 1.00 96.19 89 LEU A O 1
ATOM 749 N N . LEU A 1 90 ? 8.860 -0.495 -9.671 1.00 95.81 90 LEU A N 1
ATOM 750 C CA . LEU A 1 90 ? 8.380 -1.153 -10.890 1.00 95.81 90 LEU A CA 1
ATOM 751 C C . LEU A 1 90 ? 8.340 -0.202 -12.094 1.00 95.81 90 LEU A C 1
ATOM 753 O O . LEU A 1 90 ? 8.670 -0.625 -13.195 1.00 95.81 90 LEU A O 1
ATOM 757 N N . TYR A 1 91 ? 8.002 1.078 -11.905 1.00 94.75 91 TYR A N 1
ATOM 758 C CA . TYR A 1 91 ? 8.082 2.076 -12.982 1.00 94.75 91 TYR A CA 1
ATOM 759 C C . TYR A 1 91 ? 9.523 2.313 -13.445 1.00 94.75 91 TYR A C 1
ATOM 761 O O . TYR A 1 91 ? 9.764 2.381 -14.648 1.00 94.75 91 TYR A O 1
ATOM 769 N N . GLY A 1 92 ? 10.478 2.376 -12.513 1.00 94.44 92 GLY A N 1
ATOM 770 C CA . GLY A 1 92 ? 11.904 2.434 -12.847 1.00 94.44 92 GLY A CA 1
ATOM 771 C C 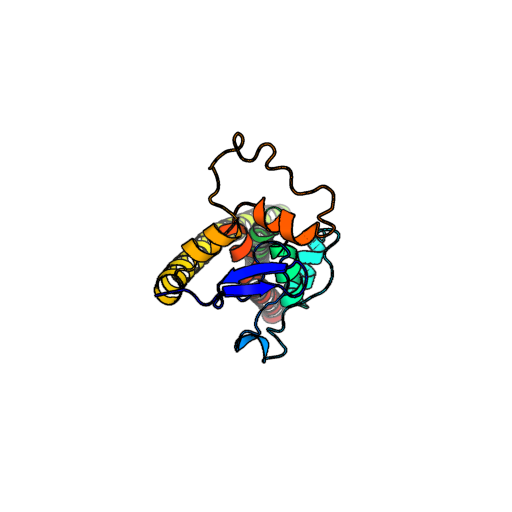. GLY A 1 92 ? 12.345 1.231 -13.686 1.00 94.44 92 GLY A C 1
ATOM 772 O O . GLY A 1 92 ? 12.982 1.402 -14.725 1.00 94.44 92 GLY A O 1
ATOM 773 N N . LEU A 1 93 ? 11.944 0.016 -13.288 1.00 94.19 93 LEU A N 1
ATOM 774 C CA . LEU A 1 93 ? 12.238 -1.211 -14.041 1.00 94.19 93 LEU A CA 1
ATOM 775 C C . LEU A 1 93 ? 11.595 -1.211 -15.434 1.00 94.19 93 LEU A C 1
ATOM 777 O O . LEU A 1 93 ? 12.244 -1.613 -16.395 1.00 94.19 93 LEU A O 1
ATOM 781 N N . ILE A 1 94 ? 10.360 -0.717 -15.564 1.00 92.38 94 ILE A N 1
ATOM 782 C CA . ILE A 1 94 ? 9.700 -0.538 -16.866 1.00 92.38 94 ILE A CA 1
ATOM 783 C C . ILE A 1 94 ? 10.529 0.396 -17.758 1.00 92.38 94 ILE A C 1
ATOM 785 O O . ILE A 1 94 ? 10.776 0.072 -18.917 1.00 92.38 94 ILE A O 1
ATOM 789 N N . GLY A 1 95 ? 11.001 1.523 -17.217 1.00 90.00 95 GLY A N 1
ATOM 790 C CA . GLY A 1 95 ? 11.871 2.453 -17.940 1.00 90.00 95 GLY A CA 1
ATOM 791 C C . GLY A 1 95 ? 13.170 1.807 -18.420 1.00 90.00 95 GLY A C 1
ATOM 792 O O . GLY A 1 95 ? 13.594 2.043 -19.548 1.00 90.00 95 GLY A O 1
ATOM 793 N N . LEU A 1 96 ? 13.766 0.941 -17.598 1.00 90.31 96 LEU A N 1
ATOM 794 C CA . LEU A 1 96 ? 14.983 0.209 -17.948 1.00 90.31 96 LEU A CA 1
ATOM 795 C C . LEU A 1 96 ? 14.740 -0.800 -19.080 1.00 90.31 96 LEU A C 1
ATOM 797 O O . LEU A 1 96 ? 15.529 -0.854 -20.022 1.00 90.31 96 LEU A O 1
ATOM 801 N N . VAL A 1 97 ? 13.635 -1.555 -19.029 1.00 90.00 97 VAL A N 1
ATOM 802 C CA . VAL A 1 97 ? 13.240 -2.479 -20.110 1.00 90.00 97 VAL A CA 1
ATOM 803 C C . VAL A 1 97 ? 13.056 -1.725 -21.429 1.00 90.00 97 VAL A C 1
ATOM 805 O O . VAL A 1 97 ? 13.553 -2.169 -22.462 1.00 90.00 97 VAL A O 1
ATOM 808 N N . LEU A 1 98 ? 12.407 -0.557 -21.396 1.00 86.56 98 LEU A N 1
ATOM 809 C CA . LEU A 1 98 ? 12.232 0.288 -22.579 1.00 86.56 98 LEU A CA 1
ATOM 810 C C . LEU A 1 98 ? 13.569 0.838 -23.098 1.00 86.56 98 LEU A C 1
ATOM 812 O O . LEU A 1 98 ? 13.817 0.793 -24.301 1.00 86.56 98 LEU A O 1
ATOM 816 N N . PHE A 1 99 ? 14.443 1.325 -22.212 1.00 86.25 99 PHE A N 1
ATOM 817 C CA . PHE A 1 99 ? 15.741 1.887 -22.594 1.00 86.25 99 PHE A CA 1
ATOM 818 C C . PHE A 1 99 ? 16.655 0.850 -23.253 1.00 86.25 99 PHE A C 1
ATOM 820 O O . PHE A 1 99 ? 17.216 1.119 -24.312 1.00 86.25 99 PHE A O 1
ATOM 827 N N . ASN A 1 100 ? 16.745 -0.356 -22.683 1.00 81.94 100 ASN A N 1
ATOM 828 C CA . ASN A 1 100 ? 17.585 -1.435 -23.212 1.00 81.94 100 ASN A CA 1
ATOM 829 C C . ASN A 1 100 ? 17.214 -1.852 -24.644 1.00 81.94 100 ASN A C 1
ATOM 831 O O . ASN A 1 100 ? 18.020 -2.486 -25.327 1.00 81.94 100 ASN A O 1
ATOM 835 N N . ARG A 1 101 ? 16.016 -1.495 -25.122 1.00 76.88 101 ARG A N 1
ATOM 836 C CA . ARG A 1 101 ? 15.610 -1.763 -26.502 1.00 76.88 101 ARG A CA 1
ATOM 837 C C . ARG A 1 101 ? 16.158 -0.748 -27.505 1.00 76.88 101 ARG A C 1
ATOM 839 O O . ARG A 1 101 ? 16.337 -1.102 -28.673 1.00 76.88 101 ARG A O 1
ATOM 846 N N . PHE A 1 102 ? 16.437 0.486 -27.093 1.00 75.06 102 PHE A N 1
ATOM 847 C CA . PHE A 1 102 ? 17.010 1.492 -27.982 1.00 75.06 102 PHE A CA 1
ATOM 848 C C . PHE A 1 102 ? 18.477 1.145 -28.260 1.00 75.06 102 PHE A C 1
ATOM 850 O O . PHE A 1 102 ? 19.378 1.480 -27.495 1.00 75.06 102 PHE A O 1
ATOM 857 N N . ARG A 1 103 ? 18.730 0.444 -29.373 1.00 64.81 103 ARG A N 1
ATOM 858 C CA . ARG A 1 103 ? 20.089 0.170 -29.852 1.00 64.81 103 ARG A CA 1
ATOM 859 C C . ARG A 1 103 ? 20.702 1.466 -30.375 1.00 64.81 103 ARG A C 1
ATOM 861 O O . ARG A 1 103 ? 20.489 1.841 -31.523 1.00 64.81 103 ARG A O 1
ATOM 868 N N . ILE A 1 104 ? 21.455 2.152 -29.521 1.00 67.25 104 ILE A N 1
ATOM 869 C CA . ILE A 1 104 ? 22.267 3.299 -29.925 1.00 67.25 104 ILE A CA 1
ATOM 870 C C . ILE A 1 104 ? 23.526 2.745 -30.602 1.00 67.25 104 ILE A C 1
ATOM 872 O O . ILE A 1 104 ? 24.462 2.301 -29.936 1.00 67.25 104 ILE A O 1
ATOM 876 N N . SER A 1 105 ? 23.529 2.718 -31.935 1.00 61.69 105 SER A N 1
ATOM 877 C CA . SER A 1 105 ? 24.698 2.301 -32.714 1.00 61.69 105 SER A CA 1
ATOM 878 C C . SER A 1 105 ? 25.882 3.237 -32.445 1.00 61.69 105 SER A C 1
ATOM 880 O O . SER A 1 105 ? 25.755 4.450 -32.587 1.00 61.69 105 SER A O 1
ATOM 882 N N . GLY A 1 106 ? 27.031 2.672 -32.060 1.00 67.00 106 GLY A N 1
ATOM 883 C CA . GLY A 1 106 ? 28.277 3.416 -31.819 1.00 67.00 106 GLY A CA 1
ATOM 884 C C . GLY A 1 106 ? 28.548 3.828 -30.365 1.00 67.00 106 GLY A C 1
ATOM 885 O O . GLY A 1 106 ? 29.574 4.449 -30.104 1.00 67.00 106 GLY A O 1
ATOM 886 N N . ALA A 1 107 ? 27.682 3.475 -29.408 1.00 66.81 107 ALA A N 1
ATOM 887 C CA . ALA A 1 107 ? 27.927 3.726 -27.985 1.00 66.81 107 ALA A CA 1
ATOM 888 C C . ALA A 1 107 ? 28.811 2.636 -27.345 1.00 66.81 107 ALA A C 1
ATOM 890 O O . ALA A 1 107 ? 28.622 1.444 -27.590 1.00 66.81 107 ALA A O 1
ATOM 891 N N . SER A 1 108 ? 29.758 3.034 -26.489 1.00 71.25 108 SER A N 1
ATOM 892 C CA . SER A 1 108 ? 30.567 2.106 -25.687 1.00 71.25 108 SER A CA 1
ATOM 893 C C . SER A 1 108 ? 29.749 1.479 -24.547 1.00 71.25 108 SER A C 1
ATOM 895 O O . SER A 1 108 ? 28.808 2.084 -24.039 1.00 71.25 108 SER A O 1
ATOM 897 N N . ILE A 1 109 ? 30.128 0.277 -24.097 1.00 69.50 109 ILE A N 1
ATOM 898 C CA . ILE A 1 109 ? 29.407 -0.479 -23.048 1.00 69.50 109 ILE A CA 1
ATOM 899 C C . ILE A 1 109 ? 29.277 0.330 -21.742 1.00 69.50 109 ILE A C 1
ATOM 901 O O . ILE A 1 109 ? 28.214 0.348 -21.121 1.00 69.50 109 ILE A O 1
ATOM 905 N N . THR A 1 110 ? 30.331 1.054 -21.351 1.00 70.19 110 THR A N 1
ATOM 906 C CA . THR A 1 110 ? 30.331 1.952 -20.183 1.00 70.19 110 THR A CA 1
ATOM 907 C C . THR A 1 110 ? 29.364 3.125 -20.343 1.00 70.19 110 THR A C 1
ATOM 909 O O . THR A 1 110 ? 28.704 3.516 -19.376 1.00 70.19 110 THR A O 1
ATOM 912 N N . PHE A 1 111 ? 29.223 3.650 -21.563 1.00 71.69 111 PHE A N 1
ATOM 913 C CA . PHE A 1 111 ? 28.236 4.676 -21.889 1.00 71.69 111 PHE A CA 1
ATOM 914 C C . PHE A 1 111 ? 26.817 4.113 -21.743 1.00 71.69 111 PHE A C 1
ATOM 916 O O . PHE A 1 111 ? 25.989 4.704 -21.060 1.00 71.69 111 PHE A O 1
ATOM 923 N N . THR A 1 112 ? 26.532 2.917 -22.260 1.00 75.19 112 THR A N 1
ATOM 924 C CA . THR A 1 112 ? 25.195 2.309 -22.149 1.00 75.19 112 THR A CA 1
ATOM 925 C C . THR A 1 112 ? 24.781 2.054 -20.692 1.00 75.19 112 THR A C 1
ATOM 927 O O . THR A 1 112 ? 23.643 2.347 -20.322 1.00 75.19 112 THR A O 1
ATOM 930 N N . SER A 1 113 ? 25.704 1.592 -19.836 1.00 75.81 113 SER A N 1
ATOM 931 C CA . SER A 1 113 ? 25.418 1.314 -18.417 1.00 75.81 113 SER A CA 1
ATOM 932 C C . SER A 1 113 ? 25.168 2.565 -17.564 1.00 75.81 113 SER A C 1
ATOM 934 O O . SER A 1 113 ? 24.341 2.546 -16.649 1.00 75.81 113 SER A O 1
ATOM 936 N N . ALA A 1 114 ? 25.857 3.675 -17.852 1.00 79.81 114 ALA A N 1
ATOM 937 C CA . ALA A 1 114 ? 25.653 4.923 -17.116 1.00 79.81 114 ALA A CA 1
ATOM 938 C C . ALA A 1 114 ? 24.272 5.521 -17.429 1.00 79.81 114 ALA A C 1
ATOM 940 O O . ALA A 1 114 ? 23.531 5.909 -16.523 1.00 79.81 114 ALA A O 1
ATOM 941 N N . TYR A 1 115 ? 23.883 5.517 -18.706 1.00 83.81 115 TYR A N 1
ATOM 942 C CA . TYR A 1 115 ? 22.579 6.023 -19.127 1.00 83.81 115 TYR A CA 1
ATOM 943 C C . TYR A 1 115 ? 21.430 5.114 -18.680 1.00 83.81 115 TYR A C 1
ATOM 945 O O . TYR A 1 115 ? 20.388 5.640 -18.299 1.00 83.81 115 TYR A O 1
ATOM 953 N N . SER A 1 116 ? 21.603 3.786 -18.604 1.00 86.06 116 SER A N 1
ATOM 954 C CA . SER A 1 116 ? 20.542 2.905 -18.088 1.00 86.06 116 SER A CA 1
ATOM 955 C C . SER A 1 116 ? 20.152 3.230 -16.644 1.00 86.06 116 SER A C 1
ATOM 957 O O . SER A 1 116 ? 18.971 3.195 -16.301 1.00 86.06 116 SER A O 1
ATOM 959 N N . LEU A 1 117 ? 21.125 3.607 -15.805 1.00 88.31 117 LEU A N 1
ATOM 960 C CA . LEU A 1 117 ? 20.862 4.022 -14.427 1.00 88.31 117 LEU A CA 1
ATOM 961 C C . LEU A 1 117 ? 20.121 5.365 -14.392 1.00 88.31 117 LEU A C 1
ATOM 963 O O . LEU A 1 117 ? 19.150 5.509 -13.651 1.00 88.31 117 LEU A O 1
ATOM 967 N N . VAL A 1 118 ? 20.523 6.330 -15.223 1.00 91.06 118 VAL A N 1
ATOM 968 C CA . VAL A 1 118 ? 19.842 7.632 -15.332 1.00 91.06 118 VAL A CA 1
ATOM 969 C C . VAL A 1 118 ? 18.398 7.465 -15.815 1.00 91.06 118 VAL A C 1
ATOM 971 O O . VAL A 1 118 ? 17.488 8.038 -15.218 1.00 91.06 118 VAL A O 1
ATOM 974 N N . PHE A 1 119 ? 18.162 6.638 -16.837 1.00 90.00 119 PHE A N 1
ATOM 975 C CA . PHE A 1 119 ? 16.818 6.323 -17.330 1.00 90.00 119 PHE A CA 1
ATOM 976 C C . PHE A 1 119 ? 15.968 5.627 -16.263 1.00 90.00 119 PHE A C 1
ATOM 978 O O . PHE A 1 119 ? 14.816 6.013 -16.056 1.00 90.00 119 PHE A O 1
ATOM 985 N N . PHE A 1 120 ? 16.541 4.663 -15.534 1.00 94.25 120 PHE A N 1
ATOM 986 C CA . PHE A 1 120 ? 15.880 4.037 -14.390 1.00 94.25 120 PHE A CA 1
ATOM 987 C C . PHE A 1 120 ? 15.484 5.078 -13.335 1.00 94.25 120 PHE A C 1
ATOM 989 O O . PHE A 1 120 ? 14.332 5.094 -12.907 1.00 94.25 120 PHE A O 1
ATOM 996 N N . LEU A 1 121 ? 16.400 5.971 -12.942 1.00 94.94 121 LEU A N 1
ATOM 997 C CA . LEU A 1 121 ? 16.131 7.008 -11.941 1.00 94.94 121 LEU A CA 1
ATOM 998 C C . LEU A 1 121 ? 15.069 8.006 -12.411 1.00 94.94 121 LEU A C 1
ATOM 1000 O O . LEU A 1 121 ? 14.189 8.357 -11.630 1.00 94.94 121 LEU A O 1
ATOM 1004 N N . MET A 1 122 ? 15.109 8.435 -13.674 1.00 94.81 122 MET A N 1
ATOM 1005 C CA . MET A 1 122 ? 14.102 9.331 -14.250 1.00 94.81 122 MET A CA 1
ATOM 1006 C C . MET A 1 122 ? 12.708 8.699 -14.214 1.00 94.81 122 MET A C 1
ATOM 1008 O O . MET A 1 122 ? 11.764 9.316 -13.722 1.00 94.81 122 MET A O 1
ATOM 1012 N N . PHE A 1 123 ? 12.579 7.446 -14.662 1.00 95.19 123 PHE A N 1
ATOM 1013 C CA . PHE A 1 123 ? 11.309 6.719 -14.622 1.00 95.19 123 PHE A CA 1
ATOM 1014 C C . PHE A 1 123 ? 10.858 6.391 -13.199 1.00 95.19 123 PHE A C 1
ATOM 1016 O O . PHE A 1 123 ? 9.663 6.435 -12.913 1.00 95.19 123 PHE A O 1
ATOM 1023 N N . PHE A 1 124 ? 11.792 6.096 -12.295 1.00 96.88 124 PHE A N 1
ATOM 1024 C CA . PHE A 1 124 ? 11.507 5.888 -10.881 1.00 96.88 124 PHE A CA 1
ATOM 1025 C C . PHE A 1 124 ? 10.954 7.160 -10.232 1.00 96.88 124 PHE A C 1
ATOM 1027 O O . PHE A 1 124 ? 9.913 7.102 -9.583 1.00 96.88 124 PHE A O 1
ATOM 1034 N N . LEU A 1 125 ? 11.605 8.311 -10.433 1.00 96.69 125 LEU A N 1
ATOM 1035 C CA . LEU A 1 125 ? 11.165 9.602 -9.897 1.00 96.69 125 LEU A CA 1
ATOM 1036 C C . LEU A 1 125 ? 9.821 10.023 -10.491 1.00 96.69 125 LEU A C 1
ATOM 1038 O O . LEU A 1 125 ? 8.917 10.415 -9.754 1.00 96.69 125 LEU A O 1
ATOM 1042 N N . PHE A 1 126 ? 9.663 9.882 -11.809 1.00 96.00 126 PHE A N 1
ATOM 1043 C CA . PHE A 1 126 ? 8.391 10.129 -12.480 1.00 96.00 126 PHE A CA 1
ATOM 1044 C C . PHE A 1 126 ? 7.286 9.223 -11.926 1.00 96.00 126 PHE A C 1
ATOM 1046 O O . PHE A 1 126 ? 6.227 9.708 -11.532 1.00 96.00 126 PHE A O 1
ATOM 1053 N N . GLY A 1 127 ? 7.548 7.917 -11.828 1.00 95.06 127 GLY A N 1
ATOM 1054 C CA . GLY A 1 127 ? 6.627 6.933 -11.268 1.00 95.06 127 GLY A CA 1
ATOM 1055 C C . GLY A 1 127 ? 6.263 7.234 -9.816 1.00 95.06 127 GLY A C 1
ATOM 1056 O O . GLY A 1 127 ? 5.092 7.143 -9.456 1.00 95.06 127 GLY A O 1
ATOM 1057 N N . PHE A 1 128 ? 7.234 7.662 -9.009 1.00 96.06 128 PHE A N 1
ATOM 1058 C CA . PHE A 1 128 ? 7.027 8.054 -7.619 1.00 96.06 128 PHE A CA 1
ATOM 1059 C C . PHE A 1 128 ? 6.098 9.258 -7.495 1.00 96.06 128 PHE A C 1
ATOM 1061 O O . PHE A 1 128 ? 5.107 9.188 -6.770 1.00 96.06 128 PHE A O 1
ATOM 1068 N N . ILE A 1 129 ? 6.365 10.336 -8.237 1.00 96.94 129 ILE A N 1
ATOM 1069 C CA . ILE A 1 129 ? 5.529 11.543 -8.220 1.00 96.94 129 ILE A CA 1
ATOM 1070 C C . ILE A 1 129 ? 4.126 11.223 -8.746 1.00 96.94 129 ILE A C 1
ATOM 1072 O O . ILE A 1 129 ? 3.132 11.563 -8.102 1.00 96.94 129 ILE A O 1
ATOM 1076 N N . TYR A 1 130 ? 4.035 10.522 -9.879 1.00 95.31 130 TYR A N 1
ATOM 1077 C CA . TYR A 1 130 ? 2.766 10.134 -10.490 1.00 95.31 130 TYR A CA 1
ATOM 1078 C C . TYR A 1 130 ? 1.905 9.301 -9.533 1.00 95.31 130 TYR A C 1
ATOM 1080 O O . TYR A 1 130 ? 0.741 9.625 -9.296 1.00 95.31 130 TYR A O 1
ATOM 1088 N N . GLN A 1 131 ? 2.471 8.251 -8.936 1.00 94.62 131 GLN A N 1
ATOM 1089 C CA . GLN A 1 131 ? 1.739 7.382 -8.015 1.00 94.62 131 GLN A CA 1
ATOM 1090 C C . GLN A 1 131 ? 1.401 8.082 -6.708 1.00 94.62 131 GLN A C 1
ATOM 1092 O O . GLN A 1 131 ? 0.312 7.873 -6.182 1.00 94.62 131 GLN A O 1
ATOM 1097 N N . PHE A 1 132 ? 2.296 8.925 -6.193 1.00 94.94 132 PHE A N 1
ATOM 1098 C CA . PHE A 1 132 ? 2.028 9.712 -4.999 1.00 94.94 132 PHE A CA 1
ATOM 1099 C C . PHE A 1 132 ? 0.808 10.615 -5.207 1.00 94.94 132 PHE A C 1
ATOM 1101 O O . PHE A 1 132 ? -0.129 10.568 -4.407 1.00 94.94 132 PHE A O 1
ATOM 1108 N N . LEU A 1 133 ? 0.780 11.373 -6.309 1.00 95.81 133 LEU A N 1
ATOM 1109 C CA . LEU A 1 133 ? -0.345 12.241 -6.660 1.00 95.81 133 LEU A CA 1
ATOM 1110 C C . LEU A 1 133 ? -1.627 11.436 -6.889 1.00 95.81 133 LEU A C 1
ATOM 1112 O O . LEU A 1 133 ? -2.667 11.772 -6.321 1.00 95.81 133 LEU A O 1
ATOM 1116 N N . LEU A 1 134 ? -1.553 10.344 -7.654 1.00 94.50 134 LEU A N 1
ATOM 1117 C CA . LEU A 1 134 ? -2.700 9.484 -7.942 1.00 94.50 134 LEU A CA 1
ATOM 1118 C C . LEU A 1 134 ? -3.287 8.872 -6.664 1.00 94.50 134 LEU A C 1
ATOM 1120 O O . LEU A 1 134 ? -4.492 8.951 -6.432 1.00 94.50 134 LEU A O 1
ATOM 1124 N N . PHE A 1 135 ? -2.454 8.275 -5.811 1.00 94.38 135 PHE A N 1
ATOM 1125 C CA . PHE A 1 135 ? -2.905 7.635 -4.575 1.00 94.38 135 PHE A CA 1
ATOM 1126 C C . PHE A 1 135 ? -3.481 8.664 -3.608 1.00 94.38 135 PHE A C 1
ATOM 1128 O O . PHE A 1 135 ? -4.518 8.415 -2.993 1.00 94.38 135 PHE A O 1
ATOM 1135 N N . TYR A 1 136 ? -2.848 9.834 -3.497 1.00 94.00 136 TYR A N 1
ATOM 1136 C CA . TYR A 1 136 ? -3.352 10.926 -2.674 1.00 94.00 136 TYR A CA 1
ATOM 1137 C C . TYR A 1 136 ? -4.721 11.416 -3.164 1.00 94.00 136 TYR A C 1
ATOM 1139 O O . TYR A 1 136 ? -5.652 11.543 -2.368 1.00 94.00 136 TYR A O 1
ATOM 1147 N N . PHE A 1 137 ? -4.873 11.608 -4.475 1.00 94.88 137 PHE A N 1
ATOM 1148 C CA . PHE A 1 137 ? -6.130 12.004 -5.102 1.00 94.88 137 PHE A CA 1
ATOM 1149 C C . PHE A 1 137 ? -7.244 10.970 -4.879 1.00 94.88 137 PHE A C 1
ATOM 1151 O O . PHE A 1 137 ? -8.342 11.322 -4.446 1.00 94.88 137 PHE A O 1
ATOM 1158 N N . LEU A 1 138 ? -6.956 9.680 -5.077 1.00 94.25 138 LEU A N 1
ATOM 1159 C CA . LEU A 1 138 ? -7.917 8.599 -4.843 1.00 94.25 138 LEU A CA 1
ATOM 1160 C C . LEU A 1 138 ? -8.322 8.496 -3.365 1.00 94.25 138 LEU A C 1
ATOM 1162 O O . LEU A 1 138 ? -9.507 8.356 -3.058 1.00 94.25 138 LEU A O 1
ATOM 1166 N N . ILE A 1 139 ? -7.366 8.624 -2.436 1.00 93.00 139 ILE A N 1
ATOM 1167 C CA . ILE A 1 139 ? -7.645 8.682 -0.992 1.00 93.00 139 ILE A CA 1
ATOM 1168 C C . ILE A 1 139 ? -8.548 9.871 -0.659 1.00 93.00 139 ILE A C 1
ATOM 1170 O O . ILE A 1 139 ? -9.447 9.751 0.184 1.00 93.00 139 ILE A O 1
ATOM 1174 N N . TRP A 1 140 ? -8.306 11.018 -1.292 1.00 93.06 140 TRP A N 1
ATOM 1175 C CA . TRP A 1 140 ? -9.076 12.234 -1.079 1.00 93.06 140 TRP A CA 1
ATOM 1176 C C . TRP A 1 140 ? -10.524 12.080 -1.559 1.00 93.06 140 TRP A C 1
ATOM 1178 O O . TRP A 1 140 ? -11.439 12.293 -0.758 1.00 93.06 140 TRP A O 1
ATOM 1188 N N . ILE A 1 141 ? -10.744 11.612 -2.795 1.00 94.50 141 ILE A N 1
ATOM 1189 C CA . ILE A 1 141 ? -12.089 11.334 -3.330 1.00 94.50 141 ILE A CA 1
ATOM 1190 C C . ILE A 1 141 ? -12.810 10.308 -2.460 1.00 94.50 141 ILE A C 1
ATOM 1192 O O . ILE A 1 141 ? -13.932 10.555 -2.013 1.00 94.50 141 ILE A O 1
ATOM 1196 N N . TYR A 1 142 ? -12.156 9.182 -2.162 1.00 91.88 142 TYR A N 1
ATOM 1197 C CA . TYR A 1 142 ? -12.737 8.133 -1.329 1.00 91.88 142 TYR A CA 1
ATOM 1198 C C . TYR A 1 142 ? -13.137 8.674 0.045 1.00 91.88 142 TYR A C 1
ATOM 1200 O O . TYR A 1 142 ? -14.236 8.420 0.528 1.00 91.88 142 TYR A O 1
ATOM 1208 N N . THR A 1 143 ? -12.273 9.477 0.669 1.00 89.94 143 THR A N 1
ATOM 1209 C CA . THR A 1 143 ? -12.567 10.115 1.954 1.00 89.94 143 THR A CA 1
ATOM 1210 C C . THR A 1 143 ? -13.787 11.024 1.872 1.00 89.94 143 THR A C 1
ATOM 1212 O O . THR A 1 143 ? -14.622 10.987 2.775 1.00 89.94 143 THR A O 1
ATOM 1215 N N . LYS A 1 144 ? -13.891 11.852 0.828 1.00 91.38 144 LYS A N 1
ATOM 1216 C CA . LYS A 1 144 ? -15.032 12.753 0.641 1.00 91.38 144 LYS A CA 1
ATOM 1217 C C . LYS A 1 144 ? -16.328 11.962 0.453 1.00 91.38 144 LYS A C 1
ATOM 1219 O O . LYS A 1 144 ? -17.283 12.217 1.184 1.00 91.38 144 LYS A O 1
ATOM 1224 N N . GLY A 1 145 ? -16.330 10.947 -0.413 1.00 90.88 145 GLY A N 1
ATOM 1225 C CA . GLY A 1 145 ? -17.491 10.075 -0.629 1.00 90.88 145 GLY A CA 1
ATOM 1226 C C . GLY A 1 145 ? -17.892 9.269 0.614 1.00 90.88 145 GLY A C 1
ATOM 1227 O O . GLY A 1 145 ? -19.070 9.189 0.967 1.00 90.88 145 GLY A O 1
ATOM 1228 N N . ALA A 1 146 ? -16.919 8.725 1.347 1.00 88.69 146 ALA A N 1
ATOM 1229 C CA . ALA A 1 146 ? -17.165 7.978 2.583 1.00 88.69 146 ALA A CA 1
ATOM 1230 C C . ALA A 1 146 ? -17.675 8.882 3.722 1.00 88.69 146 ALA A C 1
ATOM 1232 O O . ALA A 1 146 ? -18.477 8.463 4.558 1.00 88.69 146 ALA A O 1
ATOM 1233 N N . ASN A 1 147 ? -17.238 10.141 3.768 1.00 90.38 147 ASN A N 1
ATOM 1234 C CA . ASN A 1 147 ? -17.758 11.110 4.728 1.00 90.38 147 ASN A CA 1
ATOM 1235 C C . ASN A 1 147 ? -19.188 11.531 4.404 1.00 90.38 147 ASN A C 1
ATOM 1237 O O . ASN A 1 147 ? -19.996 11.594 5.325 1.00 90.38 147 ASN A O 1
ATOM 1241 N N . TYR A 1 148 ? -19.497 11.758 3.127 1.00 90.38 148 TYR A N 1
ATOM 1242 C CA . TYR A 1 148 ? -20.848 12.095 2.680 1.00 90.38 148 TYR A CA 1
ATOM 1243 C C . TYR A 1 148 ? -21.854 10.968 2.963 1.00 90.38 148 TYR A C 1
ATOM 1245 O O . TYR A 1 148 ? -22.947 11.226 3.449 1.00 90.38 148 TYR A O 1
ATOM 1253 N N . SER A 1 149 ? -21.467 9.712 2.723 1.00 86.44 149 SER A N 1
ATOM 1254 C CA . SER A 1 149 ? -22.364 8.557 2.883 1.00 86.44 149 SER A CA 1
ATOM 1255 C C . SER A 1 149 ? -22.544 8.092 4.331 1.00 86.44 149 SER A C 1
ATOM 1257 O 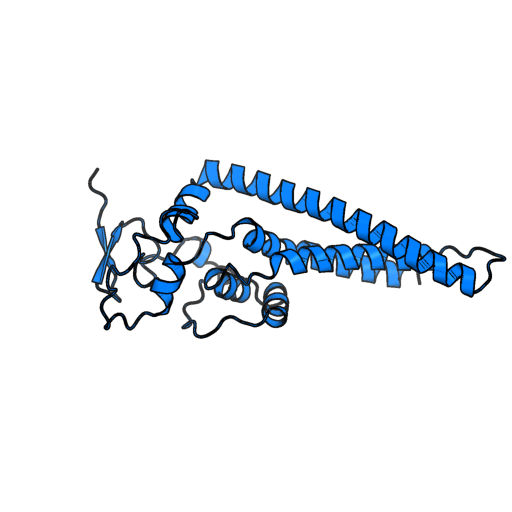O . SER A 1 149 ? -23.654 7.763 4.738 1.00 86.44 149 SER A O 1
ATOM 1259 N N . VAL A 1 150 ? -21.461 8.007 5.114 1.00 79.44 150 VAL A N 1
ATOM 1260 C CA . VAL A 1 150 ? -21.491 7.330 6.426 1.00 79.44 150 VAL A CA 1
ATOM 1261 C C . VAL A 1 150 ? -20.779 8.090 7.547 1.00 79.44 150 VAL A C 1
ATOM 1263 O O . VAL A 1 150 ? -20.582 7.528 8.627 1.00 79.44 150 VAL A O 1
ATOM 1266 N N . GLY A 1 151 ? -20.353 9.337 7.323 1.00 82.56 151 GLY A N 1
ATOM 1267 C CA . GLY A 1 151 ? -19.592 10.100 8.320 1.00 82.56 151 GLY A CA 1
ATOM 1268 C C . GLY A 1 151 ? -18.289 9.395 8.721 1.00 82.56 151 GLY A C 1
ATOM 1269 O O . GLY A 1 151 ? -17.945 9.326 9.904 1.00 82.56 151 GLY A O 1
ATOM 1270 N N . PHE A 1 152 ? -17.593 8.802 7.743 1.00 80.38 152 PHE A N 1
ATOM 1271 C CA . PHE A 1 152 ? -16.465 7.890 7.951 1.00 80.38 152 PHE A CA 1
ATOM 1272 C C . PHE A 1 152 ? -15.387 8.422 8.907 1.00 80.38 152 PHE A C 1
ATOM 1274 O O . PHE A 1 152 ? -15.015 7.714 9.841 1.00 80.38 152 PHE A O 1
ATOM 1281 N N . THR A 1 153 ? -14.912 9.656 8.721 1.00 79.19 153 THR A N 1
ATOM 1282 C CA . THR A 1 153 ? -13.885 10.279 9.571 1.00 79.19 153 THR A CA 1
ATOM 1283 C C . THR A 1 153 ? -14.328 10.316 11.034 1.00 79.19 153 THR A C 1
ATOM 1285 O O . THR A 1 153 ? -13.608 9.806 11.886 1.00 79.19 153 THR A O 1
ATOM 1288 N N . GLN A 1 154 ? -15.545 10.790 11.322 1.00 74.62 154 GLN A N 1
ATOM 1289 C CA . GLN A 1 154 ? -16.065 10.861 12.693 1.00 74.62 154 GLN A CA 1
ATOM 1290 C C . GLN A 1 154 ? -16.185 9.472 13.329 1.00 74.62 154 GLN A C 1
ATOM 1292 O O . GLN A 1 154 ? -15.843 9.274 14.492 1.00 74.62 154 GLN A O 1
ATOM 1297 N N . ARG A 1 155 ? -16.660 8.474 12.572 1.00 73.50 155 ARG A N 1
ATOM 1298 C CA . ARG A 1 155 ? -16.772 7.087 13.057 1.00 73.50 155 ARG A CA 1
ATOM 1299 C C . ARG A 1 155 ? -15.414 6.430 13.293 1.00 73.50 155 ARG A C 1
ATOM 1301 O O . ARG A 1 155 ? -15.319 5.506 14.102 1.00 73.50 155 ARG A O 1
ATOM 1308 N N . LEU A 1 156 ? -14.393 6.845 12.553 1.00 74.88 156 LEU A N 1
ATOM 1309 C CA . LEU A 1 156 ? -13.037 6.329 12.677 1.00 74.88 156 LEU A CA 1
ATOM 1310 C C . LEU A 1 156 ? -12.323 6.991 13.863 1.00 74.88 156 LEU A C 1
ATOM 1312 O O . LEU A 1 156 ? -11.749 6.289 14.685 1.00 74.88 156 LEU A O 1
ATOM 1316 N N . GLU A 1 157 ? -12.471 8.301 14.037 1.00 72.00 157 GLU A N 1
ATOM 1317 C CA . GLU A 1 157 ? -11.978 9.041 15.207 1.00 72.00 157 GLU A CA 1
ATOM 1318 C C . GLU A 1 157 ? -12.660 8.599 16.506 1.00 72.00 157 GLU A C 1
ATOM 1320 O O . GLU A 1 157 ? -11.988 8.395 17.508 1.00 72.00 157 GLU A O 1
ATOM 1325 N N . LYS A 1 158 ? -13.972 8.334 16.498 1.00 68.38 158 LYS A N 1
ATOM 1326 C CA . LYS A 1 158 ? -14.667 7.764 17.668 1.00 68.38 158 LYS A CA 1
ATOM 1327 C C . LYS A 1 158 ? -14.148 6.378 18.065 1.00 68.38 158 LYS A C 1
ATOM 1329 O O . LYS A 1 158 ? -14.236 6.017 19.232 1.00 68.38 158 LYS A O 1
ATOM 1334 N N . ARG A 1 159 ? -13.649 5.584 17.108 1.00 65.38 159 ARG A N 1
ATOM 1335 C CA . ARG A 1 159 ? -13.133 4.227 1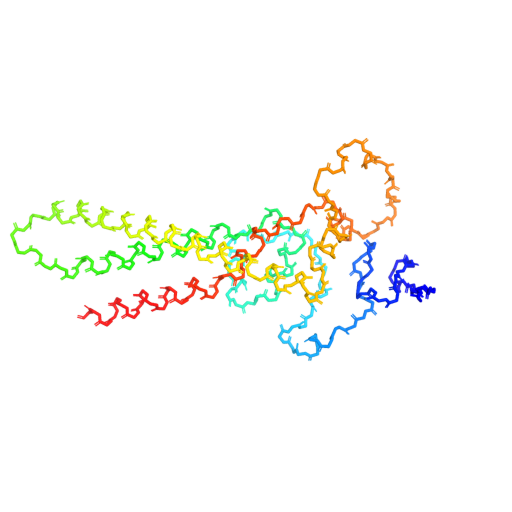7.366 1.00 65.38 159 ARG A CA 1
ATOM 1336 C C . ARG A 1 159 ? -11.688 4.209 17.861 1.00 65.38 159 ARG A C 1
ATOM 1338 O O . ARG A 1 159 ? -11.353 3.340 18.654 1.00 65.38 159 ARG A O 1
ATOM 1345 N N . PHE A 1 160 ? -10.865 5.132 17.376 1.00 64.81 160 PHE A N 1
ATOM 1346 C CA . PHE A 1 160 ? -9.411 5.136 17.581 1.00 64.81 160 PHE A CA 1
ATOM 1347 C C . PHE A 1 160 ? -8.917 6.343 18.408 1.00 64.81 160 PHE A C 1
ATOM 1349 O O . PHE A 1 160 ? -7.740 6.444 18.727 1.00 64.81 160 PHE A O 1
ATOM 1356 N N . GLY A 1 161 ? -9.813 7.256 18.791 1.00 56.84 161 GLY A N 1
ATOM 1357 C CA . GLY A 1 161 ? -9.477 8.509 19.464 1.00 56.84 161 GLY A CA 1
ATOM 1358 C C . GLY A 1 161 ? -9.006 9.595 18.491 1.00 56.84 161 GLY A C 1
ATOM 1359 O O . GLY A 1 161 ? -8.489 9.323 17.403 1.00 56.84 161 GLY A O 1
ATOM 1360 N N . ILE A 1 162 ? -9.199 10.857 18.879 1.00 50.62 162 ILE A N 1
ATOM 1361 C CA . ILE A 1 162 ? -8.656 12.013 18.159 1.00 50.62 162 ILE A CA 1
ATOM 1362 C C . ILE A 1 162 ? -7.172 12.111 18.523 1.00 50.62 162 ILE A C 1
ATOM 1364 O O . ILE A 1 162 ? -6.821 12.321 19.687 1.00 50.62 162 ILE A O 1
ATOM 1368 N N . GLY A 1 163 ? -6.296 11.940 17.531 1.00 49.84 163 GLY A N 1
ATOM 1369 C CA . GLY A 1 163 ? -4.864 12.181 17.699 1.00 49.84 163 GLY A CA 1
ATOM 1370 C C . GLY A 1 163 ? -4.637 13.583 18.269 1.00 49.84 163 GLY A C 1
ATOM 1371 O O . GLY A 1 163 ? -5.149 14.557 17.721 1.00 49.84 163 GLY A O 1
ATOM 1372 N N . ARG A 1 164 ? -3.870 13.659 19.365 1.00 42.53 164 ARG A N 1
ATOM 1373 C CA . ARG A 1 164 ? -3.512 14.861 20.153 1.00 42.53 164 ARG A CA 1
ATOM 1374 C C . ARG A 1 164 ? -4.487 15.379 21.222 1.00 42.53 164 ARG A C 1
ATOM 1376 O O . ARG A 1 164 ? -4.294 16.502 21.679 1.00 42.53 164 ARG A O 1
ATOM 1383 N N . GLN A 1 165 ? -5.429 14.592 21.747 1.00 38.62 165 GLN A N 1
ATOM 1384 C CA . GLN A 1 165 ? -5.975 14.901 23.081 1.00 38.62 165 GLN A CA 1
ATOM 1385 C C . GLN A 1 165 ? -5.394 13.990 24.167 1.00 38.62 165 GLN A C 1
ATOM 1387 O O . GLN A 1 165 ? -5.829 12.868 24.390 1.00 38.62 165 GLN A O 1
ATOM 1392 N N . LYS A 1 166 ? -4.425 14.590 24.871 1.00 38.09 166 LYS A N 1
ATOM 1393 C CA . LYS A 1 166 ? -3.934 14.268 26.214 1.00 38.09 166 LYS A CA 1
ATOM 1394 C C . LYS A 1 166 ? -3.076 13.005 26.353 1.00 38.09 166 LYS A C 1
ATOM 1396 O O . LYS A 1 166 ? -3.489 12.014 26.945 1.00 38.09 166 LYS A O 1
ATOM 1401 N N . GLN A 1 167 ? -1.792 13.166 26.022 1.00 37.09 167 GLN A N 1
ATOM 1402 C CA . GLN A 1 167 ? -0.701 12.458 26.711 1.00 37.09 167 GLN A CA 1
ATOM 1403 C C . GLN A 1 167 ? -0.671 12.715 28.241 1.00 37.09 167 GLN A C 1
ATOM 1405 O O . GLN A 1 167 ? 0.129 12.089 28.913 1.00 37.09 167 GLN A O 1
ATOM 1410 N N . GLY A 1 168 ? -1.548 13.568 28.801 1.00 31.95 168 GLY A N 1
ATOM 1411 C CA . GLY A 1 168 ? -1.587 13.900 30.237 1.00 31.95 168 GLY A CA 1
ATOM 1412 C C . GLY A 1 168 ? -2.950 13.797 30.947 1.00 31.95 168 GLY A C 1
ATOM 1413 O O . GLY A 1 168 ? -3.127 14.422 31.979 1.00 31.95 168 GLY A O 1
ATOM 1414 N N . ALA A 1 169 ? -3.958 13.088 30.416 1.00 35.47 169 ALA A N 1
ATOM 1415 C CA . ALA A 1 169 ? -5.175 12.772 31.208 1.00 35.47 169 ALA A CA 1
ATOM 1416 C C . ALA A 1 169 ? -5.839 11.429 30.873 1.00 35.47 169 ALA A C 1
ATOM 1418 O O . ALA A 1 169 ? -6.911 11.117 31.386 1.00 35.47 169 ALA A O 1
ATOM 1419 N N . ILE A 1 170 ? -5.200 10.633 30.014 1.00 39.69 170 ILE A N 1
ATOM 1420 C CA . ILE A 1 170 ? -5.342 9.174 30.034 1.00 39.69 170 ILE A CA 1
ATOM 1421 C C . ILE A 1 170 ? -4.070 8.596 30.686 1.00 39.69 170 ILE A C 1
ATOM 1423 O O . ILE A 1 170 ? -3.633 7.492 30.381 1.00 39.69 170 ILE A O 1
ATOM 1427 N N . GLU A 1 171 ? -3.441 9.353 31.588 1.00 41.03 171 GLU A N 1
ATOM 1428 C CA . GLU A 1 171 ? -2.777 8.715 32.714 1.00 41.03 171 GLU A CA 1
ATOM 1429 C C . GLU A 1 171 ? -3.891 8.093 33.558 1.00 41.03 171 GLU A C 1
ATOM 1431 O O . GLU A 1 171 ? -4.817 8.759 34.012 1.00 41.03 171 GLU A O 1
ATOM 1436 N N . GLU A 1 172 ? -3.853 6.770 33.661 1.00 39.12 172 GLU A N 1
ATOM 1437 C CA . GLU A 1 172 ? -4.419 6.059 34.802 1.00 39.12 172 GLU A CA 1
ATOM 1438 C C . GLU A 1 172 ? -5.911 6.240 35.121 1.00 39.12 172 GLU A C 1
ATOM 1440 O O . GLU A 1 172 ? -6.320 6.107 36.276 1.00 39.12 172 GLU A O 1
ATOM 1445 N N . LYS A 1 173 ? -6.799 6.296 34.118 1.00 37.69 173 LYS A N 1
ATOM 1446 C CA . LYS A 1 173 ? -8.031 5.512 34.318 1.00 37.69 173 LYS A CA 1
ATOM 1447 C C . LYS A 1 173 ? -7.607 4.054 34.301 1.00 37.69 173 LYS A C 1
ATOM 1449 O O . LYS A 1 173 ? -7.544 3.442 33.238 1.00 37.69 173 LYS A O 1
ATOM 1454 N N . LYS 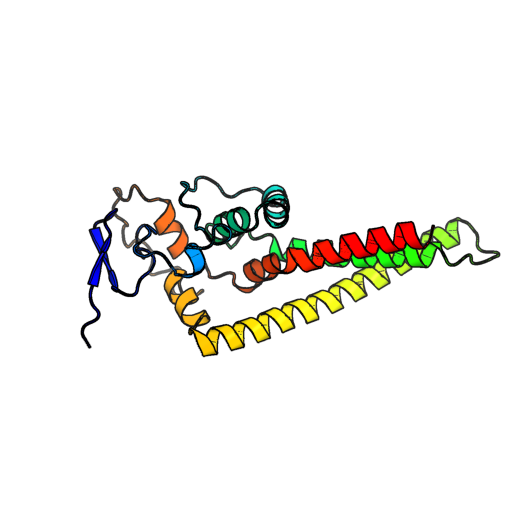A 1 174 ? -7.224 3.564 35.488 1.00 40.03 174 LYS A N 1
ATOM 1455 C CA . LYS A 1 174 ? -6.906 2.177 35.822 1.00 40.03 174 LYS A CA 1
ATOM 1456 C C . LYS A 1 174 ? -7.956 1.287 35.163 1.00 40.03 174 LYS A C 1
ATOM 1458 O O . LYS A 1 174 ? -9.029 1.054 35.710 1.00 40.03 174 LYS A O 1
ATOM 1463 N N . LEU A 1 175 ? -7.660 0.830 33.946 1.00 47.28 175 LEU A N 1
ATOM 1464 C CA . LEU A 1 175 ? -8.306 -0.336 33.372 1.00 47.28 175 LEU A CA 1
ATOM 1465 C C . LEU A 1 175 ? -8.116 -1.414 34.426 1.00 47.28 175 LEU A C 1
ATOM 1467 O O . LEU A 1 175 ? -6.985 -1.638 34.861 1.00 47.28 175 LEU A O 1
ATOM 1471 N N . SER A 1 176 ? -9.218 -1.995 34.898 1.00 41.50 176 SER A N 1
ATOM 1472 C CA . SER A 1 176 ? -9.172 -3.011 35.942 1.00 41.50 176 SER A CA 1
ATOM 1473 C C . SER A 1 176 ? -8.063 -4.015 35.603 1.00 41.50 176 SER A C 1
ATOM 1475 O O . SER A 1 176 ? -8.027 -4.476 34.451 1.00 41.50 176 SER A O 1
ATOM 1477 N N . PRO A 1 177 ? -7.188 -4.378 36.556 1.00 43.72 177 PRO A N 1
ATOM 1478 C CA . PRO A 1 177 ? -6.119 -5.354 36.321 1.00 43.72 177 PRO A CA 1
ATOM 1479 C C . PRO A 1 177 ? -6.664 -6.711 35.833 1.00 43.72 177 PRO A C 1
ATOM 1481 O O . PRO A 1 177 ? -5.935 -7.501 35.247 1.00 43.72 177 PRO A O 1
ATOM 1484 N N . PHE A 1 178 ? -7.974 -6.932 35.980 1.00 41.81 178 PHE A N 1
ATOM 1485 C CA . PHE A 1 178 ? -8.736 -8.076 35.481 1.00 41.81 178 PHE A CA 1
ATOM 1486 C C . PHE A 1 178 ? -9.268 -7.939 34.044 1.00 41.81 178 PHE A C 1
ATOM 1488 O O . PHE A 1 178 ? -10.049 -8.778 33.596 1.00 41.81 178 PHE A O 1
ATOM 1495 N N . SER A 1 179 ? -8.882 -6.909 33.282 1.00 48.00 179 SER A N 1
ATOM 1496 C CA . SER A 1 179 ? -9.195 -6.866 31.849 1.00 48.00 179 SER A CA 1
ATOM 1497 C C . SER A 1 179 ? -8.293 -7.856 31.101 1.00 48.00 179 SER A C 1
ATOM 1499 O O . SER A 1 179 ? -7.281 -7.510 30.506 1.00 48.00 179 SER A O 1
ATOM 1501 N N . ILE A 1 180 ? -8.705 -9.125 31.113 1.00 47.59 180 ILE A N 1
ATOM 1502 C CA . ILE A 1 180 ? -8.094 -10.249 30.377 1.00 47.59 180 ILE A CA 1
ATOM 1503 C C . ILE A 1 180 ? -8.017 -9.946 28.857 1.00 47.59 180 ILE A C 1
ATOM 1505 O O . ILE A 1 180 ? -7.262 -10.559 28.105 1.00 47.59 180 ILE A O 1
ATOM 1509 N N . TYR A 1 181 ? -8.758 -8.939 28.384 1.00 51.78 181 TYR A N 1
ATOM 1510 C CA . TYR A 1 181 ? -8.907 -8.568 26.980 1.00 51.78 181 TYR A CA 1
ATOM 1511 C C . TYR A 1 181 ? -7.882 -7.514 26.526 1.00 51.78 181 TYR A C 1
ATOM 1513 O O . TYR A 1 181 ? -8.212 -6.346 26.310 1.00 51.78 181 TYR A O 1
ATOM 1521 N N . LYS A 1 182 ? -6.632 -7.943 26.312 1.00 47.19 182 LYS A N 1
ATOM 1522 C CA . LYS A 1 182 ? -5.553 -7.096 25.759 1.00 47.19 182 LYS A CA 1
ATOM 1523 C C . LYS A 1 182 ? -5.842 -6.554 24.344 1.00 47.19 182 LYS A C 1
ATOM 1525 O O . LYS A 1 182 ? -5.349 -5.489 23.992 1.00 47.19 182 LYS A O 1
ATOM 1530 N N . GLY A 1 183 ? -6.659 -7.240 23.538 1.00 47.38 183 GLY A N 1
ATOM 1531 C CA . GLY A 1 183 ? -6.935 -6.839 22.147 1.00 47.38 183 GLY A CA 1
ATOM 1532 C C . GLY A 1 183 ? -7.800 -5.577 21.999 1.00 47.38 183 GLY A C 1
ATOM 1533 O O . GLY A 1 183 ? -7.522 -4.731 21.153 1.00 47.38 183 GLY A O 1
ATOM 1534 N N . GLY A 1 184 ? -8.821 -5.407 22.849 1.00 50.28 184 GLY A N 1
ATOM 1535 C CA . GLY A 1 184 ? -9.739 -4.258 22.779 1.00 50.28 184 GLY A CA 1
ATOM 1536 C C . GLY A 1 184 ? -9.123 -2.948 23.279 1.00 50.28 184 GLY A C 1
ATOM 1537 O O . GLY A 1 184 ? -9.361 -1.883 22.710 1.00 50.28 184 GLY A O 1
ATOM 1538 N N . THR A 1 185 ? -8.257 -3.029 24.290 1.00 50.25 185 THR A N 1
ATOM 1539 C CA . THR A 1 185 ? -7.582 -1.864 24.883 1.00 50.25 185 THR A CA 1
ATOM 1540 C C . THR A 1 185 ? -6.499 -1.277 23.976 1.00 50.25 185 THR A C 1
ATOM 1542 O O . THR A 1 185 ? -6.213 -0.083 24.059 1.00 50.25 185 THR A O 1
ATOM 1545 N N . LEU A 1 186 ? -5.922 -2.072 23.067 1.00 52.34 186 LEU A N 1
ATOM 1546 C CA . LEU A 1 186 ? -4.949 -1.595 22.079 1.00 52.34 186 LEU A CA 1
ATOM 1547 C C . LEU A 1 186 ? -5.590 -0.771 20.957 1.00 52.34 186 LEU A C 1
ATOM 1549 O O . LEU A 1 186 ? -4.984 0.204 20.518 1.00 52.34 186 LEU A O 1
ATOM 1553 N N . LEU A 1 187 ? -6.811 -1.114 20.528 1.00 53.62 187 LEU A N 1
ATOM 1554 C CA . LEU A 1 187 ? -7.538 -0.363 19.494 1.00 53.62 187 LEU A CA 1
ATOM 1555 C C . LEU A 1 187 ? -7.863 1.070 19.945 1.00 53.62 187 LEU A C 1
ATOM 1557 O O . LEU A 1 187 ? -7.821 1.988 19.135 1.00 53.62 187 LEU A O 1
ATOM 1561 N N . GLN A 1 188 ? -8.122 1.275 21.240 1.00 53.19 188 GLN A N 1
ATOM 1562 C CA . GLN A 1 188 ? -8.448 2.590 21.805 1.00 53.19 188 GLN A CA 1
ATOM 1563 C C . GLN A 1 188 ? -7.231 3.509 22.004 1.00 53.19 188 GLN A C 1
ATOM 1565 O O . GLN A 1 188 ? -7.398 4.718 22.129 1.00 53.19 188 GLN A O 1
ATOM 1570 N N . LYS A 1 189 ? -6.009 2.959 22.055 1.00 59.22 189 LYS A N 1
ATOM 1571 C CA . LYS A 1 189 ? -4.773 3.727 22.307 1.00 59.22 189 LYS A CA 1
ATOM 1572 C C . LYS A 1 189 ? -4.058 4.190 21.034 1.00 59.22 189 LYS A C 1
ATOM 1574 O O . LYS A 1 189 ? -3.026 4.852 21.127 1.00 59.22 189 LYS A O 1
ATOM 1579 N N . GLN A 1 190 ? -4.533 3.797 19.854 1.00 62.31 190 GLN A N 1
ATOM 1580 C CA . GLN A 1 190 ? -3.819 4.021 18.598 1.00 62.31 190 GLN A CA 1
ATOM 1581 C C . GLN A 1 190 ? -4.456 5.116 17.762 1.00 62.31 190 GLN A C 1
ATOM 1583 O O . GLN A 1 190 ? -5.640 5.052 17.472 1.00 62.31 190 GLN A O 1
ATOM 1588 N N . GLU A 1 191 ? -3.639 6.040 17.258 1.00 68.12 191 GLU A N 1
ATOM 1589 C CA . GLU A 1 191 ? -4.095 7.005 16.262 1.00 68.12 191 GLU A CA 1
ATOM 1590 C C . GLU A 1 191 ? -4.652 6.316 15.008 1.00 68.12 191 GLU A C 1
ATOM 1592 O O . GLU A 1 191 ? -4.251 5.219 14.610 1.00 68.12 191 GLU A O 1
ATOM 1597 N N . ALA A 1 192 ? -5.541 7.027 14.319 1.00 67.31 192 ALA A N 1
ATOM 1598 C CA . ALA A 1 192 ? -6.212 6.551 13.121 1.00 67.31 192 ALA A CA 1
ATOM 1599 C C . ALA A 1 192 ? -5.268 6.054 12.005 1.00 67.31 192 ALA A C 1
ATOM 1601 O O . ALA A 1 192 ? -5.688 5.183 11.241 1.00 67.31 192 ALA A O 1
ATOM 1602 N N . PHE A 1 193 ? -4.052 6.623 11.877 1.00 78.06 193 PHE A N 1
ATOM 1603 C CA . PHE A 1 193 ? -3.061 6.376 10.804 1.00 78.06 193 PHE A CA 1
ATOM 1604 C C . PHE A 1 193 ? -3.693 6.173 9.415 1.00 78.06 193 PHE A C 1
ATOM 1606 O O . PHE A 1 193 ? -3.309 5.295 8.637 1.00 78.06 193 PHE A O 1
ATOM 1613 N N . LYS A 1 194 ? -4.692 7.008 9.113 1.00 81.06 194 LYS A N 1
ATOM 1614 C CA . LYS A 1 194 ? -5.624 6.822 7.999 1.00 81.06 194 LYS A CA 1
ATOM 1615 C C . LYS A 1 194 ? -4.917 6.698 6.650 1.00 81.06 194 LYS A C 1
ATOM 1617 O O . LYS A 1 194 ? -5.191 5.762 5.909 1.00 81.06 194 LYS A O 1
ATOM 1622 N N . SER A 1 195 ? -3.992 7.608 6.351 1.00 81.31 195 SER A N 1
ATOM 1623 C CA . SER A 1 195 ? -3.276 7.634 5.072 1.00 81.31 195 SER A CA 1
ATOM 1624 C C . SER A 1 195 ? -2.425 6.381 4.857 1.00 81.31 195 SER A C 1
ATOM 1626 O O . SER A 1 195 ? -2.550 5.733 3.824 1.00 81.31 195 SER A O 1
ATOM 1628 N N . LYS A 1 196 ? -1.620 5.975 5.849 1.00 83.44 196 LYS A N 1
ATOM 1629 C CA . LYS A 1 196 ? -0.762 4.781 5.745 1.00 83.44 196 LYS A CA 1
ATOM 1630 C C . LYS A 1 196 ? -1.566 3.489 5.587 1.00 83.44 196 LYS A C 1
ATOM 1632 O O . LYS A 1 196 ? -1.184 2.622 4.804 1.00 83.44 196 LYS A O 1
ATOM 1637 N N . MET A 1 197 ? -2.693 3.372 6.288 1.00 88.19 197 MET A N 1
ATOM 1638 C CA . MET A 1 197 ? -3.600 2.237 6.122 1.00 88.19 197 MET A CA 1
ATOM 1639 C C . MET A 1 197 ? -4.225 2.228 4.721 1.00 88.19 197 MET A C 1
ATOM 1641 O O . MET A 1 197 ? -4.227 1.193 4.063 1.00 88.19 197 MET A O 1
ATOM 1645 N N . MET A 1 198 ? -4.732 3.373 4.255 1.00 89.81 198 MET A N 1
ATOM 1646 C CA . MET A 1 198 ? -5.377 3.478 2.943 1.00 89.81 198 MET A CA 1
ATOM 1647 C C . MET A 1 198 ? -4.412 3.213 1.790 1.00 89.81 198 MET A C 1
ATOM 1649 O O . MET A 1 198 ? -4.809 2.599 0.809 1.00 89.81 198 MET A O 1
ATOM 1653 N N . LEU A 1 199 ? -3.137 3.580 1.929 1.00 92.38 199 LEU A N 1
ATOM 1654 C CA . LEU A 1 199 ? -2.112 3.251 0.937 1.00 92.38 199 LEU A CA 1
ATOM 1655 C C . LEU A 1 199 ? -1.950 1.735 0.722 1.00 92.38 199 LEU A C 1
ATOM 1657 O O . LEU A 1 199 ? -1.629 1.307 -0.382 1.00 92.38 199 LEU A O 1
ATOM 1661 N N . CYS A 1 200 ? -2.230 0.907 1.736 1.00 91.44 200 CYS A N 1
ATOM 1662 C CA . CYS A 1 200 ? -2.215 -0.553 1.584 1.00 91.44 200 CYS A CA 1
ATOM 1663 C C . CYS A 1 200 ? -3.336 -1.061 0.661 1.00 91.44 200 CYS A C 1
ATOM 1665 O O . CYS A 1 200 ? -3.230 -2.154 0.122 1.00 91.44 200 CYS A O 1
ATOM 1667 N N . ALA A 1 201 ? -4.405 -0.285 0.449 1.00 91.19 201 ALA A N 1
ATOM 1668 C CA . ALA A 1 201 ? -5.481 -0.659 -0.470 1.00 91.19 201 ALA A CA 1
ATOM 1669 C C . ALA A 1 201 ? -5.066 -0.572 -1.946 1.00 91.19 201 ALA A C 1
ATOM 1671 O O . ALA A 1 201 ? -5.763 -1.110 -2.801 1.00 91.19 201 ALA A O 1
ATOM 1672 N N . PHE A 1 202 ? -3.924 0.053 -2.252 1.00 94.31 202 PHE A N 1
ATOM 1673 C C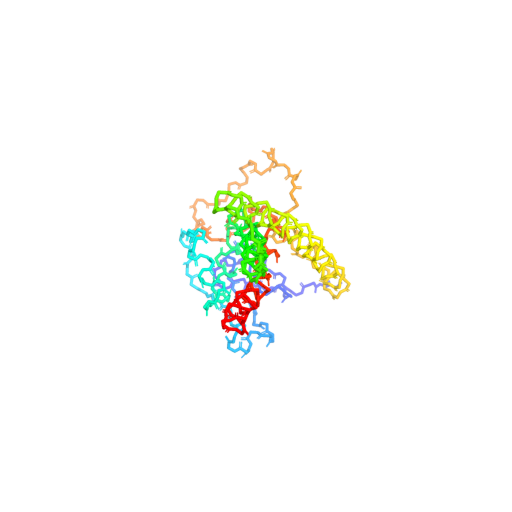A . PHE A 1 202 ? -3.397 0.162 -3.612 1.00 94.31 202 PHE A CA 1
ATOM 1674 C C . PHE A 1 202 ? -2.470 -0.993 -4.017 1.00 94.31 202 PHE A C 1
ATOM 1676 O O . PHE A 1 202 ? -1.890 -0.953 -5.100 1.00 94.31 202 PHE A O 1
ATOM 1683 N N . THR A 1 203 ? -2.359 -2.060 -3.216 1.00 93.38 203 THR A N 1
ATOM 1684 C CA . THR A 1 203 ? -1.644 -3.286 -3.618 1.00 93.38 203 THR A CA 1
ATOM 1685 C C . THR A 1 203 ? -2.080 -3.831 -4.989 1.00 93.38 203 THR A C 1
ATOM 1687 O O . THR A 1 203 ? -1.198 -4.215 -5.755 1.00 93.38 203 THR A O 1
ATOM 1690 N N . PRO A 1 204 ? -3.368 -3.801 -5.393 1.00 92.81 204 PRO A N 1
ATOM 1691 C CA . PRO A 1 204 ? -3.759 -4.197 -6.748 1.00 92.81 204 PRO A CA 1
ATOM 1692 C C . PRO A 1 204 ? -3.097 -3.365 -7.858 1.00 92.81 204 PRO A C 1
ATOM 1694 O O . PRO A 1 204 ? -2.731 -3.918 -8.891 1.00 92.81 204 PRO A O 1
ATOM 1697 N N . LEU A 1 205 ? -2.872 -2.058 -7.652 1.00 92.31 205 LEU A N 1
ATOM 1698 C CA . LEU A 1 205 ? -2.154 -1.208 -8.619 1.00 92.31 205 LEU A CA 1
ATOM 1699 C C . LEU A 1 205 ? -0.685 -1.629 -8.743 1.00 92.31 205 LEU A C 1
ATOM 1701 O O . LEU A 1 205 ? -0.152 -1.665 -9.850 1.00 92.31 205 LEU A O 1
ATOM 1705 N N . MET A 1 206 ? -0.056 -2.015 -7.630 1.00 94.00 206 MET A N 1
ATOM 1706 C CA . MET A 1 206 ? 1.290 -2.592 -7.642 1.00 94.00 206 MET A CA 1
ATOM 1707 C C . MET A 1 206 ? 1.321 -3.895 -8.455 1.00 94.00 206 MET A C 1
ATOM 1709 O O . MET A 1 206 ? 2.180 -4.039 -9.319 1.00 94.00 206 MET A O 1
ATOM 1713 N N . ILE A 1 207 ? 0.358 -4.804 -8.252 1.00 94.19 207 ILE A N 1
ATOM 1714 C CA . ILE A 1 207 ? 0.246 -6.057 -9.025 1.00 94.19 207 ILE A CA 1
ATOM 1715 C C . ILE A 1 207 ? 0.065 -5.762 -10.520 1.00 94.19 207 ILE A C 1
ATOM 1717 O O . ILE A 1 207 ? 0.748 -6.359 -11.347 1.00 94.19 207 ILE A O 1
ATOM 1721 N N . MET A 1 208 ? -0.789 -4.802 -10.887 1.00 93.50 208 MET A N 1
ATOM 1722 C CA . MET A 1 208 ? -0.949 -4.402 -12.289 1.00 93.50 208 MET A CA 1
ATOM 1723 C C . MET A 1 208 ? 0.354 -3.878 -12.900 1.00 93.50 208 MET A C 1
ATOM 1725 O O . MET A 1 208 ? 0.630 -4.153 -14.063 1.00 93.50 208 MET A O 1
ATOM 1729 N N . ASN A 1 209 ? 1.182 -3.162 -12.134 1.00 93.44 209 ASN A N 1
ATOM 1730 C CA . ASN A 1 209 ? 2.492 -2.715 -12.610 1.00 93.44 209 ASN A CA 1
ATOM 1731 C C . ASN A 1 209 ? 3.481 -3.879 -12.782 1.00 93.44 209 ASN A C 1
ATOM 1733 O O . ASN A 1 209 ? 4.269 -3.848 -13.723 1.00 93.44 209 ASN A O 1
ATOM 1737 N N . ILE A 1 210 ? 3.405 -4.924 -11.946 1.00 94.69 210 ILE A N 1
ATOM 1738 C CA . ILE A 1 210 ? 4.169 -6.170 -12.147 1.00 94.69 210 ILE A CA 1
ATOM 1739 C C . ILE A 1 210 ? 3.750 -6.830 -13.463 1.00 94.69 210 ILE A C 1
ATOM 1741 O O . ILE A 1 210 ? 4.603 -7.161 -14.280 1.00 94.69 210 ILE A O 1
ATOM 1745 N N . VAL A 1 211 ? 2.442 -6.972 -13.700 1.00 94.62 211 VAL A N 1
ATOM 1746 C CA . VAL A 1 211 ? 1.923 -7.557 -14.945 1.00 94.62 211 VAL A CA 1
ATOM 1747 C C . VAL A 1 211 ? 2.373 -6.740 -16.156 1.00 94.62 211 VAL A C 1
ATOM 1749 O O . VAL A 1 211 ? 2.869 -7.316 -17.117 1.00 94.62 211 VAL A O 1
ATOM 1752 N N . LYS A 1 212 ? 2.283 -5.404 -16.101 1.00 91.81 212 LYS A N 1
ATOM 1753 C CA . LYS A 1 212 ? 2.790 -4.523 -17.166 1.00 91.81 212 LYS A CA 1
ATOM 1754 C C . LYS A 1 212 ? 4.277 -4.738 -17.424 1.00 91.81 212 LYS A C 1
ATOM 1756 O O . LYS A 1 212 ? 4.663 -4.864 -18.577 1.00 91.81 212 LYS A O 1
ATOM 1761 N N . LEU A 1 213 ? 5.099 -4.802 -16.377 1.00 93.00 213 LEU A N 1
ATOM 1762 C CA . LEU A 1 213 ? 6.532 -5.056 -16.516 1.00 93.00 213 LEU A CA 1
ATOM 1763 C C . LEU A 1 213 ? 6.795 -6.394 -17.219 1.00 93.00 213 LEU A C 1
ATOM 1765 O O . LEU A 1 213 ? 7.593 -6.429 -18.147 1.00 93.00 213 LEU A O 1
ATOM 1769 N N . ILE A 1 214 ? 6.105 -7.466 -16.816 1.00 92.69 214 ILE A N 1
ATOM 1770 C CA . ILE A 1 214 ? 6.241 -8.795 -17.431 1.00 92.69 214 ILE A CA 1
ATOM 1771 C C . ILE A 1 214 ? 5.812 -8.759 -18.902 1.00 92.69 214 ILE A C 1
ATOM 1773 O O . ILE A 1 214 ? 6.536 -9.250 -19.761 1.00 92.69 214 ILE A O 1
ATOM 1777 N N . VAL A 1 215 ? 4.665 -8.146 -19.206 1.00 92.06 215 VAL A N 1
ATOM 1778 C CA . VAL A 1 215 ? 4.162 -8.017 -20.582 1.00 92.06 215 VAL A CA 1
ATOM 1779 C C . VAL A 1 215 ? 5.131 -7.220 -21.449 1.00 92.06 215 VAL A C 1
ATOM 1781 O O . VAL A 1 215 ? 5.373 -7.612 -22.581 1.00 92.06 215 VAL A O 1
ATOM 1784 N N . LEU A 1 216 ? 5.716 -6.138 -20.935 1.00 89.31 216 LEU A N 1
ATOM 1785 C CA . LEU A 1 216 ? 6.717 -5.366 -21.670 1.00 89.31 216 LEU A CA 1
ATOM 1786 C C . LEU A 1 216 ? 8.021 -6.157 -21.840 1.00 89.31 216 LEU A C 1
ATOM 1788 O O . LEU A 1 216 ? 8.592 -6.156 -22.920 1.00 89.31 216 LEU A O 1
ATOM 1792 N N . ALA A 1 217 ? 8.474 -6.872 -20.812 1.00 86.88 217 ALA A N 1
ATOM 1793 C CA . ALA A 1 217 ? 9.682 -7.687 -20.898 1.00 86.88 217 ALA A CA 1
ATOM 1794 C C . ALA A 1 217 ? 9.544 -8.847 -21.902 1.00 86.88 217 ALA A C 1
ATOM 1796 O O . ALA A 1 217 ? 10.497 -9.148 -22.610 1.00 86.88 217 ALA A O 1
ATOM 1797 N N . ILE A 1 218 ? 8.367 -9.483 -21.982 1.00 86.88 218 ILE A N 1
ATOM 1798 C CA . ILE A 1 218 ? 8.094 -10.583 -22.922 1.00 86.88 218 ILE A CA 1
ATOM 1799 C C . ILE A 1 218 ? 7.737 -10.055 -24.314 1.00 86.88 218 ILE A C 1
ATOM 1801 O O . ILE A 1 218 ? 8.241 -10.560 -25.305 1.00 86.88 218 ILE A O 1
ATOM 1805 N N . GLY A 1 219 ? 6.859 -9.056 -24.406 1.00 75.31 219 GLY A N 1
ATOM 1806 C CA . GLY A 1 219 ? 6.354 -8.535 -25.679 1.00 75.31 219 GLY A CA 1
ATOM 1807 C C . GLY A 1 219 ? 7.385 -7.741 -26.484 1.00 75.31 219 GLY A C 1
ATOM 1808 O O . GLY A 1 219 ? 7.191 -7.544 -27.678 1.00 75.31 219 GLY A O 1
ATOM 1809 N N . PHE A 1 220 ? 8.466 -7.287 -25.842 1.00 63.91 220 PHE A N 1
ATOM 1810 C CA . PHE A 1 220 ? 9.603 -6.635 -26.500 1.00 63.91 220 PHE A CA 1
ATOM 1811 C C . PHE A 1 220 ? 10.866 -7.518 -26.587 1.00 63.91 220 PHE A C 1
ATOM 1813 O O . PHE A 1 220 ? 11.915 -7.012 -27.013 1.00 63.91 220 PHE A O 1
ATOM 1820 N N . ASN A 1 221 ? 10.763 -8.804 -26.218 1.00 55.03 221 ASN A N 1
ATOM 1821 C CA . ASN A 1 221 ? 11.732 -9.849 -26.579 1.00 55.03 221 ASN A CA 1
ATOM 1822 C C . ASN A 1 221 ? 11.543 -10.228 -28.052 1.00 55.03 221 ASN A C 1
ATOM 1824 O O . ASN A 1 221 ? 12.551 -10.188 -28.794 1.00 55.03 221 ASN A O 1
#

Sequence (221 aa):
MSVAMQRCPRCGNESSGESYACSFCGKRLRIERIERIPFFRRIEEDWFNPYPWYLKILYLIINPARAFWDINHLRKKSPGMLILLFSSLLYGLIGLVLFNRFRISGASITFTSAYSLVFFLMFFLFGFIYQFLLFYFLIWIYTKGANYSVGFTQRLEKRFGIGRQKQGAIEEKKLSPFSIYKGGTLLQKQEAFKSKMMLCAFTPLMIMNIVKLIVLAIGFN

Foldseek 3Di:
DPFDWDADPPPRDIDGPPDQADLFQRHGDDDDPVCVPVLQPADPDDDDDADQAVVLLVCLVVPVNVSLNSCLLPVVRFCLVVLLLLLLLLQLLLQLLVLVLPPPPPDDPVRSVVVSVVSSVVRSVVSSVVSVVVLVVVLVVVVVVCCVPPVVVVVLCVSAPDPPDDPPPVPDPPPDPPCPRPRSVSSNPHDSNPSSSSSSVCSVVSVVSVVVSVCSNVVSD

pLDDT: mean 78.42, std 16.36, range [31.95, 96.94]